Protein AF-A0A518ESH4-F1 (afdb_monomer_lite)

Secondary structure (DSSP, 8-state):
--------------------TTSHHHHHHHHHHHHHHHHHHHHHHHTHHHHHHHHHHHHHHHT---HHHHHHHHHHHHHHHHHHHTTSS-HHHHHHHHHHHHTSTHHHHHHHHHIIIIIHHHSS--HHHHHHHHHHHHHHHHHHHTT-S-HHHHHHHTGGGG---STTSPPPPPPHHHHHHHHHHHHHHHTT--PPPPSS---HHHHHHHHHHHHHHHHTT-SPP-----

Sequence (230 aa):
MSDDESPAAHSHPASLKPLSAGCLVPVFLALAVMAVAYVGLRKIVDNTGPWALQAADKALLDSGIPEVQRTAFGAEIERLRVALDSEEADPGDVFNGVAGLLESPILPLLVVDDVLDRRLPASGLTAEEKAEVRSTLIRFRAGADAQVLKYQDLVALLGPLARTEEEGGPQAELSDAELLEMGERARAATADLDIPKLDTEPTYEVLLQRYRDHVDAVLAGKAPRIERSR

Radius of gyration: 30.2 Å; chains: 1; bounding box: 41×63×121 Å

pLDDT: mean 72.58, std 19.42, range [33.0, 97.56]

Foldseek 3Di:
DDDDDDDDDDDDDDDPDPPDPPPVVVVVVVVVVVVVVVVVVVVVQQPQLVVLLVVLLVCLLLLLFDPVLSVLVNVLSVVLVVCPVVVLAGSLLSNQLSVCCVQQCLSLVSSLQCCLPPQLVPAPDDPVLSVLLNVLSLLLSLCSVVVVDHSVLSVVLCVVQPDDDPPNDNRDRDHPVNSSVSSVSSCVRPVPDPGDDDPDRDHSVNSSVSSVVSSVCSSVVNHDRPPPPD

Structure (mmCIF, N/CA/C/O backbone):
data_AF-A0A518ESH4-F1
#
_entry.id   AF-A0A518ESH4-F1
#
loop_
_atom_site.group_PDB
_atom_site.id
_atom_site.type_symbol
_atom_site.label_atom_id
_atom_site.label_alt_id
_atom_site.label_comp_id
_atom_site.label_asym_id
_atom_site.label_entity_id
_atom_site.label_seq_id
_atom_site.pdbx_PDB_ins_code
_atom_site.Cartn_x
_atom_site.Cartn_y
_atom_site.Cartn_z
_atom_site.occupancy
_atom_site.B_iso_or_equiv
_atom_site.auth_seq_id
_atom_site.auth_comp_id
_atom_site.auth_asym_id
_atom_site.auth_atom_id
_atom_site.pdbx_PDB_model_num
ATOM 1 N N . MET A 1 1 ? 2.928 50.992 -96.458 1.00 38.62 1 MET A N 1
ATOM 2 C CA . MET A 1 1 ? 3.894 49.928 -96.129 1.00 38.62 1 MET A CA 1
ATOM 3 C C . MET A 1 1 ? 3.590 49.588 -94.682 1.00 38.62 1 MET A C 1
ATOM 5 O O . MET A 1 1 ? 4.007 50.336 -93.815 1.00 38.62 1 MET A O 1
ATOM 9 N N . SER A 1 2 ? 2.525 48.831 -94.406 1.00 48.06 2 SER A N 1
ATOM 10 C CA . SER A 1 2 ? 2.404 47.374 -94.616 1.00 48.06 2 SER A CA 1
ATOM 11 C C . SER A 1 2 ? 3.598 46.658 -94.013 1.00 48.06 2 SER A C 1
ATOM 13 O O . SER A 1 2 ? 4.672 46.762 -94.591 1.00 48.06 2 SER A O 1
ATOM 15 N N . ASP A 1 3 ? 3.386 46.131 -92.807 1.00 47.53 3 ASP A N 1
ATOM 16 C CA . ASP A 1 3 ? 3.609 44.751 -92.332 1.00 47.53 3 ASP A CA 1
ATOM 17 C C . ASP A 1 3 ? 3.044 44.769 -90.889 1.00 47.53 3 ASP A C 1
ATOM 19 O O . ASP A 1 3 ? 3.462 45.591 -90.076 1.00 47.53 3 ASP A O 1
ATOM 23 N N . ASP A 1 4 ? 1.831 44.289 -90.616 1.00 46.06 4 ASP A N 1
ATOM 24 C CA . ASP A 1 4 ? 1.374 42.895 -90.466 1.00 46.06 4 ASP A CA 1
ATOM 25 C C . ASP A 1 4 ? 2.045 42.121 -89.311 1.00 46.06 4 ASP A C 1
ATOM 27 O O . ASP A 1 4 ? 3.220 42.308 -89.013 1.00 46.06 4 ASP A O 1
ATOM 31 N N . GLU A 1 5 ? 1.243 41.244 -88.700 1.00 43.81 5 GLU A N 1
ATOM 32 C CA . GLU A 1 5 ? 1.587 40.179 -87.743 1.00 43.81 5 GLU A CA 1
ATOM 33 C C . GLU A 1 5 ? 1.397 40.452 -86.226 1.00 43.81 5 GLU A C 1
ATOM 35 O O . GLU A 1 5 ? 2.299 40.794 -85.464 1.00 43.81 5 GLU A O 1
ATOM 40 N N . SER A 1 6 ? 0.167 40.194 -85.759 1.00 55.72 6 SER A N 1
ATOM 41 C CA . SER A 1 6 ? -0.081 39.510 -84.471 1.00 55.72 6 SER A CA 1
ATOM 42 C C . SER A 1 6 ? 0.348 38.040 -84.609 1.00 55.72 6 SER A C 1
ATOM 44 O O . SER A 1 6 ? 0.112 37.496 -85.689 1.00 55.72 6 SER A O 1
ATOM 46 N N . PRO A 1 7 ? 0.851 37.335 -83.564 1.00 55.62 7 PRO A N 1
ATOM 47 C CA . PRO A 1 7 ? -0.060 36.863 -82.508 1.00 55.62 7 PRO A CA 1
ATOM 48 C C . PRO A 1 7 ? 0.561 36.510 -81.128 1.00 55.62 7 PRO A C 1
ATOM 50 O O . PRO A 1 7 ? 1.766 36.535 -80.907 1.00 55.62 7 PRO A O 1
ATOM 53 N N . ALA A 1 8 ? -0.343 36.053 -80.252 1.00 43.44 8 ALA A N 1
ATOM 54 C CA . ALA A 1 8 ? -0.184 35.004 -79.236 1.00 43.44 8 ALA A CA 1
ATOM 55 C C . ALA A 1 8 ? -0.196 35.422 -77.752 1.00 43.44 8 ALA A C 1
ATOM 57 O O . ALA A 1 8 ? 0.725 36.010 -77.193 1.00 43.44 8 ALA A O 1
ATOM 58 N N . ALA A 1 9 ? -1.297 35.004 -77.121 1.00 49.88 9 ALA A N 1
ATOM 59 C CA . ALA A 1 9 ? -1.476 34.789 -75.695 1.00 49.88 9 ALA A CA 1
ATOM 60 C C . ALA A 1 9 ? -0.355 33.932 -75.095 1.00 49.88 9 ALA A C 1
ATOM 62 O O . ALA A 1 9 ? 0.160 33.081 -75.799 1.00 49.88 9 ALA A O 1
ATOM 63 N N . HIS A 1 10 ? -0.084 34.072 -73.792 1.00 42.56 10 HIS A N 1
ATOM 64 C CA . HIS A 1 10 ? -0.011 32.952 -72.845 1.00 42.56 10 HIS A CA 1
ATOM 65 C C . HIS A 1 10 ? 0.009 33.461 -71.397 1.00 42.56 10 HIS A C 1
ATOM 67 O O . HIS A 1 10 ? 0.597 34.483 -71.054 1.00 42.56 10 HIS A O 1
ATOM 73 N N . SER A 1 11 ? -0.710 32.723 -70.566 1.00 48.94 11 SER A N 1
ATOM 74 C CA . SER A 1 11 ? -1.008 32.974 -69.166 1.00 48.94 11 SER A CA 1
ATOM 75 C C . SER A 1 11 ? 0.142 32.544 -68.244 1.00 48.94 11 SER A C 1
ATOM 77 O O . SER A 1 11 ? 0.690 31.466 -68.446 1.00 48.94 11 SER A O 1
ATOM 79 N N . HIS A 1 12 ? 0.352 33.312 -67.159 1.00 45.22 12 HIS A N 1
ATOM 80 C CA . HIS A 1 12 ? 1.007 32.936 -65.882 1.00 45.22 12 HIS A CA 1
ATOM 81 C C . HIS A 1 12 ? 2.537 32.650 -65.927 1.00 45.22 12 HIS A C 1
ATOM 83 O O . HIS A 1 12 ? 3.034 32.178 -66.941 1.00 45.22 12 HIS A O 1
ATOM 89 N N . PRO A 1 13 ? 3.326 32.957 -64.862 1.00 43.88 13 PRO A N 1
ATOM 90 C CA . PRO A 1 13 ? 3.033 32.576 -63.479 1.00 43.88 13 PRO A CA 1
ATOM 91 C C . PRO A 1 13 ? 3.230 33.653 -62.405 1.00 43.88 13 PRO A C 1
ATOM 93 O O . PRO A 1 13 ? 3.871 34.686 -62.579 1.00 43.88 13 PRO A O 1
ATOM 96 N N . ALA A 1 14 ? 2.624 33.356 -61.256 1.00 48.47 14 ALA A N 1
ATOM 97 C CA . ALA A 1 14 ? 2.808 34.052 -60.000 1.00 48.47 14 ALA A CA 1
ATOM 98 C C . ALA A 1 14 ? 4.298 34.229 -59.674 1.00 48.47 14 ALA A C 1
ATOM 100 O O . ALA A 1 14 ? 5.102 33.306 -59.802 1.00 48.47 14 ALA A O 1
ATOM 101 N N . SER A 1 15 ? 4.629 35.430 -59.206 1.00 41.38 15 SER A N 1
ATOM 102 C CA . SER A 1 15 ? 5.907 35.756 -58.587 1.00 41.38 15 SER A CA 1
ATOM 103 C C . SER A 1 15 ? 6.157 34.823 -57.396 1.00 41.38 15 SER A C 1
ATOM 105 O O . SER A 1 15 ? 5.669 35.057 -56.292 1.00 41.38 15 SER A O 1
ATOM 107 N N . LEU A 1 16 ? 6.924 33.755 -57.612 1.00 43.88 16 LEU A N 1
ATOM 108 C CA . LEU A 1 16 ? 7.594 33.040 -56.533 1.00 43.88 16 LEU A CA 1
ATOM 109 C C . LEU A 1 16 ? 8.902 33.777 -56.261 1.00 43.88 16 LEU A C 1
ATOM 111 O O . LEU A 1 16 ? 9.891 33.633 -56.979 1.00 43.88 16 LEU A O 1
ATOM 115 N N . LYS A 1 17 ? 8.878 34.619 -55.225 1.00 42.91 17 LYS A N 1
ATOM 116 C CA . LYS A 1 17 ? 10.094 35.170 -54.624 1.00 42.91 17 LYS A CA 1
ATOM 117 C C . LYS A 1 17 ? 11.006 34.006 -54.207 1.00 42.91 17 LYS A C 1
ATOM 119 O O . LYS A 1 17 ? 10.499 33.036 -53.639 1.00 42.91 17 LYS A O 1
ATOM 124 N N . PRO A 1 18 ? 12.326 34.093 -54.432 1.00 41.84 18 PRO A N 1
ATOM 125 C CA . PRO A 1 18 ? 13.256 33.093 -53.931 1.00 41.84 18 PRO A CA 1
ATOM 126 C C . PRO A 1 18 ? 13.188 33.084 -52.400 1.00 41.84 18 PRO A C 1
ATOM 128 O O . PRO A 1 18 ? 13.544 34.065 -51.746 1.00 41.84 18 PRO A O 1
ATOM 131 N N . LEU A 1 19 ? 12.684 31.985 -51.832 1.00 40.50 19 LEU A N 1
ATOM 132 C CA . LEU A 1 19 ? 12.808 31.692 -50.409 1.00 40.50 19 LEU A CA 1
ATOM 133 C C . LEU A 1 19 ? 14.300 31.564 -50.114 1.00 40.50 19 LEU A C 1
ATOM 135 O O . LEU A 1 19 ? 14.977 30.646 -50.576 1.00 40.50 19 LEU A O 1
ATOM 139 N N . SER A 1 20 ? 14.813 32.565 -49.411 1.00 43.22 20 SER A N 1
ATOM 140 C CA . SER A 1 20 ? 16.195 32.662 -48.987 1.00 43.22 20 SER A CA 1
ATOM 141 C C . SER A 1 20 ? 16.612 31.414 -48.208 1.00 43.22 20 SER A C 1
ATOM 143 O O . SER A 1 20 ? 15.871 30.874 -47.383 1.00 43.22 20 SER A O 1
ATOM 145 N N . ALA A 1 21 ? 17.851 30.993 -48.444 1.00 44.81 21 ALA A N 1
ATOM 146 C CA . ALA A 1 21 ? 18.549 29.873 -47.817 1.00 44.81 21 ALA A CA 1
ATOM 147 C C . ALA A 1 21 ? 18.784 30.024 -46.288 1.00 44.81 21 ALA A C 1
ATOM 149 O O . ALA A 1 21 ? 19.703 29.428 -45.738 1.00 44.81 21 ALA A O 1
ATOM 150 N N . GLY A 1 22 ? 17.962 30.813 -45.586 1.00 39.59 22 GLY A N 1
ATOM 151 C CA . GLY A 1 22 ? 18.034 31.069 -44.144 1.00 39.59 22 GLY A CA 1
ATOM 152 C C . GLY A 1 22 ? 17.090 30.220 -43.283 1.00 39.59 22 GLY A C 1
ATOM 153 O O . GLY A 1 22 ? 17.113 30.351 -42.065 1.00 39.59 22 GLY A O 1
ATOM 154 N N . CYS A 1 23 ? 16.258 29.354 -43.878 1.00 40.25 23 CYS A N 1
ATOM 155 C CA . CYS A 1 23 ? 15.233 28.597 -43.139 1.00 40.25 23 CYS A CA 1
ATOM 156 C C . CYS A 1 23 ? 15.661 27.172 -42.724 1.00 40.25 23 CYS A C 1
ATOM 158 O O . CYS A 1 23 ? 15.044 26.581 -41.846 1.00 40.25 23 CYS A O 1
ATOM 160 N N . LEU A 1 24 ? 16.742 26.616 -43.288 1.00 37.03 24 LEU A N 1
ATOM 161 C CA . LEU A 1 24 ? 17.186 25.251 -42.946 1.00 37.03 24 LEU A CA 1
ATOM 162 C C . LEU A 1 24 ? 18.019 25.185 -41.657 1.00 37.03 24 LEU A C 1
ATOM 164 O O . LEU A 1 24 ? 17.886 24.238 -40.887 1.00 37.03 24 LEU A O 1
ATOM 168 N N . VAL A 1 25 ? 18.830 26.207 -41.376 1.00 43.22 25 VAL A N 1
ATOM 169 C CA . VAL A 1 25 ? 19.687 26.266 -40.178 1.00 43.22 25 VAL A CA 1
ATOM 170 C C . VAL A 1 25 ? 18.897 26.176 -38.854 1.00 43.22 25 VAL A C 1
ATOM 172 O O . VAL A 1 25 ? 19.291 25.374 -38.005 1.00 43.22 25 VAL A O 1
ATOM 175 N N . PRO A 1 26 ? 17.769 26.893 -38.647 1.00 40.25 26 PRO A N 1
ATOM 176 C CA . PRO A 1 26 ? 17.001 26.760 -37.406 1.00 40.25 26 PRO A CA 1
ATOM 177 C C . PRO A 1 26 ? 16.295 25.402 -37.270 1.00 40.25 26 PRO A C 1
ATOM 179 O O . PRO A 1 26 ? 16.123 24.921 -36.153 1.00 40.25 26 PRO A O 1
ATOM 182 N N . VAL A 1 27 ? 15.935 24.745 -38.379 1.00 46.53 27 VAL A N 1
ATOM 183 C CA . VAL A 1 27 ? 15.278 23.425 -38.358 1.00 46.53 27 VAL A CA 1
ATOM 184 C C . VAL A 1 27 ? 16.256 22.328 -37.931 1.00 46.53 27 VAL A C 1
ATOM 186 O O . VAL A 1 27 ? 15.918 21.504 -37.082 1.00 46.53 27 VAL A O 1
ATOM 189 N N . PHE A 1 28 ? 17.490 22.344 -38.445 1.00 44.69 28 PHE A N 1
ATOM 190 C CA . PHE A 1 28 ? 18.527 21.400 -38.012 1.00 44.69 28 PHE A CA 1
ATOM 191 C C . PHE A 1 28 ? 18.936 21.614 -36.548 1.00 44.69 28 PHE A C 1
ATOM 193 O O . PHE A 1 28 ? 19.144 20.638 -35.829 1.00 44.69 28 PHE A O 1
ATOM 200 N N . LEU A 1 29 ? 18.984 22.866 -36.079 1.00 39.22 29 LEU A N 1
ATOM 201 C CA . LEU A 1 29 ? 19.256 23.176 -34.674 1.00 39.22 29 LEU A CA 1
ATOM 202 C C . LEU A 1 29 ? 18.123 22.685 -33.755 1.00 39.22 29 LEU A C 1
ATOM 204 O O . LEU A 1 29 ? 18.394 22.083 -32.721 1.00 39.22 29 LEU A O 1
ATOM 208 N N . ALA A 1 30 ? 16.861 22.872 -34.153 1.00 41.22 30 ALA A N 1
ATOM 209 C CA . ALA A 1 30 ? 15.707 22.377 -33.405 1.00 41.22 30 ALA A CA 1
ATOM 210 C C . ALA A 1 30 ? 15.677 20.840 -33.332 1.00 41.22 30 ALA A C 1
ATOM 212 O O . ALA A 1 30 ? 15.444 20.284 -32.261 1.00 41.22 30 ALA A O 1
ATOM 213 N N . LEU A 1 31 ? 15.979 20.141 -34.433 1.00 41.72 31 LEU A N 1
ATOM 214 C CA . LEU A 1 31 ? 16.078 18.677 -34.446 1.00 41.72 31 LEU A CA 1
ATOM 215 C C . LEU A 1 31 ? 17.244 18.161 -33.595 1.00 41.72 31 LEU A C 1
ATOM 217 O O . LEU A 1 31 ? 17.082 17.167 -32.893 1.00 41.72 31 LEU A O 1
ATOM 221 N N . ALA A 1 32 ? 18.391 18.844 -33.600 1.00 39.09 32 ALA A N 1
ATOM 222 C CA . ALA A 1 32 ? 19.526 18.492 -32.749 1.00 39.09 32 ALA A CA 1
ATOM 223 C C . ALA A 1 32 ? 19.213 18.698 -31.257 1.00 39.09 32 ALA A C 1
ATOM 225 O O . ALA A 1 32 ? 19.524 17.831 -30.444 1.00 39.09 32 ALA A O 1
ATOM 226 N N . VAL A 1 33 ? 18.537 19.793 -30.891 1.00 43.50 33 VAL A N 1
ATOM 227 C CA . VAL A 1 33 ? 18.079 20.040 -29.512 1.00 43.50 33 VAL A CA 1
ATOM 228 C C . VAL A 1 33 ? 17.041 19.003 -29.086 1.00 43.50 33 VAL A C 1
ATOM 230 O O . VAL A 1 33 ? 17.140 18.473 -27.985 1.00 43.50 33 VAL A O 1
ATOM 233 N N . MET A 1 34 ? 16.098 18.644 -29.962 1.00 38.41 34 MET A N 1
ATOM 234 C CA . MET A 1 34 ? 15.122 17.581 -29.701 1.00 38.41 34 MET A CA 1
ATOM 235 C C . MET A 1 34 ? 15.790 16.211 -29.560 1.00 38.41 34 MET A C 1
ATOM 237 O O . MET A 1 34 ? 15.408 15.448 -28.683 1.00 38.41 34 MET A O 1
ATOM 241 N N . ALA A 1 35 ? 16.813 15.903 -30.360 1.00 40.12 35 ALA A N 1
ATOM 242 C CA . ALA A 1 35 ? 17.570 14.660 -30.252 1.00 40.12 35 ALA A CA 1
ATOM 243 C C . ALA A 1 35 ? 18.405 14.602 -28.962 1.00 40.12 35 ALA A C 1
ATOM 245 O O . ALA A 1 35 ? 18.431 13.568 -28.305 1.00 40.12 35 ALA A O 1
ATOM 246 N N . VAL A 1 36 ? 19.038 15.706 -28.552 1.00 40.47 36 VAL A N 1
ATOM 247 C CA . VAL A 1 36 ? 19.782 15.794 -27.282 1.00 40.47 36 VAL A CA 1
ATOM 248 C C . VAL A 1 36 ? 18.835 15.744 -26.083 1.00 40.47 36 VAL A C 1
ATOM 250 O O . VAL A 1 36 ? 19.125 15.042 -25.120 1.00 40.47 36 VAL A O 1
ATOM 253 N N . ALA A 1 37 ? 17.683 16.416 -26.148 1.00 37.41 37 ALA A N 1
ATOM 254 C CA . ALA A 1 37 ? 16.641 16.325 -25.131 1.00 37.41 37 ALA A CA 1
ATOM 255 C C . ALA A 1 37 ? 16.064 14.908 -25.058 1.00 37.41 37 ALA A C 1
ATOM 257 O O . ALA A 1 37 ? 15.908 14.386 -23.964 1.00 37.41 37 ALA A O 1
ATOM 258 N N . TYR A 1 38 ? 15.828 14.254 -26.198 1.00 41.91 38 TYR A N 1
ATOM 259 C CA . TYR A 1 38 ? 15.375 12.867 -26.274 1.00 41.91 38 TYR A CA 1
ATOM 260 C C . TYR A 1 38 ? 16.415 11.897 -25.709 1.00 41.91 38 TYR A C 1
ATOM 262 O O . TYR A 1 38 ? 16.058 11.047 -24.910 1.00 41.91 38 TYR A O 1
ATOM 270 N N . VAL A 1 39 ? 17.702 12.047 -26.040 1.00 43.84 39 VAL A N 1
ATOM 271 C CA . VAL A 1 39 ? 18.792 11.225 -25.481 1.00 43.84 39 VAL A CA 1
ATOM 272 C C . VAL A 1 39 ? 19.007 11.509 -23.990 1.00 43.84 39 VAL A C 1
ATOM 274 O O . VAL A 1 39 ? 19.285 10.585 -23.235 1.00 43.84 39 VAL A O 1
ATOM 277 N N . GLY A 1 40 ? 18.845 12.756 -23.542 1.00 41.56 40 GLY A N 1
ATOM 278 C CA . GLY A 1 40 ? 18.896 13.133 -22.128 1.00 41.56 40 GLY A CA 1
ATOM 279 C C . GLY A 1 40 ? 17.725 12.560 -21.330 1.00 41.56 40 GLY A C 1
ATOM 280 O O . GLY A 1 40 ? 17.939 11.982 -20.269 1.00 41.56 40 GLY A O 1
ATOM 281 N N . LEU A 1 41 ? 16.504 12.633 -21.872 1.00 41.62 41 LEU A N 1
ATOM 282 C CA . LEU A 1 41 ? 15.318 11.995 -21.295 1.00 41.62 41 LEU A CA 1
ATOM 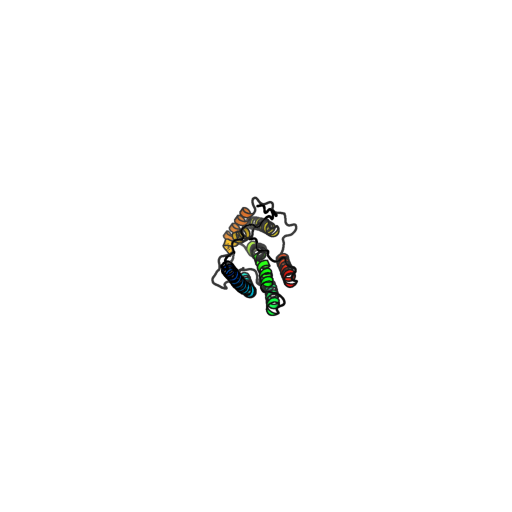283 C C . LEU A 1 41 ? 15.462 10.473 -21.293 1.00 41.62 41 LEU A C 1
ATOM 285 O O . LEU A 1 41 ? 15.129 9.834 -20.304 1.00 41.62 41 LEU A O 1
ATOM 289 N N . ARG A 1 42 ? 15.996 9.902 -22.378 1.00 43.09 42 ARG A N 1
ATOM 290 C CA . ARG A 1 42 ? 16.248 8.469 -22.500 1.00 43.09 42 ARG A CA 1
ATOM 291 C C . ARG A 1 42 ? 17.280 8.017 -21.476 1.00 43.09 42 ARG A C 1
ATOM 293 O O . ARG A 1 42 ? 16.992 7.083 -20.768 1.00 43.09 42 ARG A O 1
ATOM 300 N N . LYS A 1 43 ? 18.371 8.753 -21.246 1.00 49.47 43 LYS A N 1
ATOM 301 C CA . LYS A 1 43 ? 19.327 8.452 -20.161 1.00 49.47 43 LYS A CA 1
ATOM 302 C C . LYS A 1 43 ? 18.746 8.564 -18.750 1.00 49.47 43 LYS A C 1
ATOM 304 O O . LYS A 1 43 ? 19.212 7.868 -17.856 1.00 49.47 43 LYS A O 1
ATOM 309 N N . ILE A 1 44 ? 17.772 9.448 -18.533 1.00 50.78 44 ILE A N 1
ATOM 310 C CA . ILE A 1 44 ? 17.051 9.524 -17.255 1.00 50.78 44 ILE A CA 1
ATOM 311 C C . ILE A 1 44 ? 16.170 8.278 -17.088 1.00 50.78 44 ILE A C 1
ATOM 313 O O . ILE A 1 44 ? 16.183 7.682 -16.021 1.00 50.78 44 ILE A O 1
ATOM 317 N N . VAL A 1 45 ? 15.474 7.849 -18.146 1.00 49.88 45 VAL A N 1
ATOM 318 C CA . VAL A 1 45 ? 14.606 6.654 -18.159 1.00 49.88 45 VAL A CA 1
ATOM 319 C C . VAL A 1 45 ? 15.403 5.339 -18.137 1.00 49.88 45 VAL A C 1
ATOM 321 O O . VAL A 1 45 ? 15.052 4.414 -17.415 1.00 49.88 45 VAL A O 1
ATOM 324 N N . ASP A 1 46 ? 16.527 5.262 -18.843 1.00 53.94 46 ASP A N 1
ATOM 325 C CA . ASP A 1 46 ? 17.413 4.093 -18.882 1.00 53.94 46 ASP A CA 1
ATOM 326 C C . ASP A 1 46 ? 18.039 3.828 -17.495 1.00 53.94 46 ASP A C 1
ATOM 328 O O . ASP A 1 46 ? 18.408 2.701 -17.182 1.00 53.94 46 ASP A O 1
ATOM 332 N N . ASN A 1 47 ? 18.098 4.848 -16.627 1.00 57.88 47 ASN A N 1
ATOM 333 C CA . ASN A 1 47 ? 18.588 4.747 -15.251 1.00 57.88 47 ASN A CA 1
ATOM 334 C C . ASN A 1 47 ? 17.474 4.746 -14.183 1.00 57.88 47 ASN A C 1
ATOM 336 O O . ASN A 1 47 ? 17.790 4.694 -12.992 1.00 57.88 47 ASN A O 1
ATOM 340 N N . THR A 1 48 ? 16.184 4.808 -14.548 1.00 67.38 48 THR A N 1
ATOM 341 C CA . THR A 1 48 ? 15.103 4.852 -13.541 1.00 67.38 48 THR A CA 1
ATOM 342 C C . THR A 1 48 ? 14.790 3.499 -12.917 1.00 67.38 48 THR A C 1
ATOM 344 O O . THR A 1 48 ? 14.346 3.480 -11.774 1.00 67.38 48 THR A O 1
ATOM 347 N N . GLY A 1 49 ? 15.051 2.384 -13.608 1.00 71.19 49 GLY A N 1
ATOM 348 C CA . GLY A 1 49 ? 14.789 1.032 -13.090 1.00 71.19 49 GLY A CA 1
ATOM 349 C C . GLY A 1 49 ? 15.502 0.750 -11.758 1.00 71.19 49 GLY A C 1
ATOM 350 O O . GLY A 1 49 ? 14.827 0.514 -10.755 1.00 71.19 49 GLY A O 1
ATOM 351 N N . PRO A 1 50 ? 16.844 0.867 -11.686 1.00 78.06 50 PRO A N 1
ATOM 352 C CA . PRO A 1 50 ? 17.587 0.637 -10.444 1.00 78.06 50 PRO A CA 1
ATOM 353 C C . PRO A 1 50 ? 17.184 1.582 -9.303 1.00 78.06 50 PRO A C 1
ATOM 355 O O . PRO A 1 50 ? 17.080 1.160 -8.152 1.00 78.06 50 PRO A O 1
ATOM 358 N N . TRP A 1 51 ? 16.915 2.856 -9.615 1.00 73.94 51 TRP A N 1
ATOM 359 C CA . TRP A 1 51 ? 16.466 3.833 -8.618 1.00 73.94 51 TRP A CA 1
ATOM 360 C C . TRP A 1 51 ? 15.063 3.515 -8.085 1.00 73.94 51 TRP A C 1
ATOM 362 O O . TRP A 1 51 ? 14.832 3.613 -6.882 1.00 73.94 51 TRP A O 1
ATOM 372 N N . ALA A 1 52 ? 14.143 3.083 -8.953 1.00 72.81 52 ALA A N 1
ATOM 373 C CA . ALA A 1 52 ? 12.799 2.673 -8.560 1.00 72.81 52 ALA A CA 1
ATOM 374 C C . ALA A 1 52 ? 12.837 1.450 -7.634 1.00 72.81 52 ALA A C 1
ATOM 376 O O . ALA A 1 52 ? 12.190 1.464 -6.592 1.00 72.81 52 ALA A O 1
ATOM 377 N N . LEU A 1 53 ? 13.651 0.439 -7.955 1.00 80.00 53 LEU A N 1
ATOM 378 C CA . LEU A 1 53 ? 13.850 -0.734 -7.094 1.00 80.00 53 LEU A CA 1
ATOM 379 C C . LEU A 1 53 ? 14.387 -0.336 -5.711 1.00 80.00 53 LEU A C 1
ATOM 381 O O . LEU A 1 53 ? 13.867 -0.785 -4.695 1.00 80.00 53 LEU A O 1
ATOM 385 N N . GLN A 1 54 ? 15.383 0.556 -5.659 1.00 78.19 54 GLN A N 1
ATOM 386 C CA . GLN A 1 54 ? 15.928 1.052 -4.392 1.00 78.19 54 GLN A CA 1
ATOM 387 C C . GLN A 1 54 ? 14.887 1.834 -3.575 1.00 78.19 54 GLN A C 1
ATOM 389 O O . GLN A 1 54 ? 14.809 1.681 -2.356 1.00 78.19 54 GLN A O 1
ATOM 394 N N . ALA A 1 55 ? 14.087 2.674 -4.234 1.00 68.81 55 ALA A N 1
ATOM 395 C CA . ALA A 1 55 ? 13.015 3.417 -3.585 1.00 68.81 55 ALA A CA 1
ATOM 396 C C . ALA A 1 55 ? 11.919 2.483 -3.049 1.00 68.81 55 ALA A C 1
ATOM 398 O O . ALA A 1 55 ? 11.422 2.709 -1.949 1.00 68.81 55 ALA A O 1
ATOM 399 N N . ALA A 1 56 ? 11.581 1.422 -3.786 1.00 70.94 56 ALA A N 1
ATOM 400 C CA . ALA A 1 56 ? 10.601 0.422 -3.377 1.00 70.94 56 ALA A CA 1
ATOM 401 C C . ALA A 1 56 ? 11.076 -0.398 -2.170 1.00 70.94 56 ALA A C 1
ATOM 403 O O . ALA A 1 56 ? 10.324 -0.549 -1.210 1.00 70.94 56 ALA A O 1
ATOM 404 N N . ASP A 1 57 ? 12.336 -0.846 -2.171 1.00 76.31 57 ASP A N 1
ATOM 405 C CA . ASP A 1 57 ? 12.942 -1.532 -1.024 1.00 76.31 57 ASP A CA 1
ATOM 406 C C . ASP A 1 57 ? 12.936 -0.642 0.221 1.00 76.31 57 ASP A C 1
ATOM 408 O O . ASP A 1 57 ? 12.523 -1.071 1.301 1.00 76.31 57 ASP A O 1
ATOM 412 N N . LYS A 1 58 ? 13.337 0.627 0.070 1.00 68.88 58 LYS A N 1
ATOM 413 C CA . LYS A 1 58 ? 13.293 1.595 1.170 1.00 68.88 58 LYS A CA 1
ATOM 414 C C . LYS A 1 58 ? 11.862 1.827 1.656 1.00 68.88 58 LYS A C 1
ATOM 416 O O . LYS A 1 58 ? 11.630 1.803 2.858 1.00 68.88 58 LYS A O 1
ATOM 421 N N . ALA A 1 59 ? 10.899 1.994 0.752 1.00 66.50 59 ALA A N 1
ATOM 422 C CA . ALA A 1 59 ? 9.497 2.183 1.113 1.00 66.50 59 ALA A CA 1
ATOM 423 C C . ALA A 1 59 ? 8.923 0.967 1.856 1.00 66.50 59 ALA A C 1
ATOM 425 O O . ALA A 1 59 ? 8.206 1.142 2.835 1.00 66.50 59 ALA A O 1
ATOM 426 N N . LEU A 1 60 ? 9.265 -0.261 1.449 1.00 73.38 60 LEU A N 1
ATOM 427 C CA . LEU A 1 60 ? 8.865 -1.475 2.163 1.00 73.38 60 LEU A CA 1
ATOM 428 C C . LEU A 1 60 ? 9.487 -1.560 3.560 1.00 73.38 60 LEU A C 1
ATOM 430 O O . LEU A 1 60 ? 8.798 -1.949 4.504 1.00 73.38 60 LEU A O 1
ATOM 434 N N . LEU A 1 61 ? 10.760 -1.191 3.709 1.00 72.69 61 LEU A N 1
ATOM 435 C CA . LEU A 1 61 ? 11.425 -1.131 5.013 1.00 72.69 61 LEU A CA 1
ATOM 436 C C . LEU A 1 61 ? 10.773 -0.086 5.928 1.00 72.69 61 LEU A C 1
ATOM 438 O O . LEU A 1 61 ? 10.452 -0.399 7.074 1.00 72.69 61 LEU A O 1
ATOM 442 N N . ASP A 1 62 ? 10.502 1.103 5.393 1.00 64.19 62 ASP A N 1
ATOM 443 C CA . ASP A 1 62 ? 9.951 2.241 6.135 1.00 64.19 62 ASP A CA 1
ATOM 444 C C . ASP A 1 62 ? 8.424 2.120 6.365 1.00 64.19 62 ASP A C 1
ATOM 446 O O . ASP A 1 62 ? 7.857 2.839 7.189 1.00 64.19 62 ASP A O 1
ATOM 450 N N . SER A 1 63 ? 7.739 1.199 5.671 1.00 63.66 63 SER A N 1
ATOM 451 C CA . SER A 1 63 ? 6.274 1.037 5.744 1.00 63.66 63 SER A CA 1
ATOM 452 C C . SER A 1 63 ? 5.759 0.541 7.098 1.00 63.66 63 SER A C 1
ATOM 454 O O . SER A 1 63 ? 4.585 0.734 7.411 1.00 63.66 63 SER A O 1
ATOM 456 N N . GLY A 1 64 ? 6.614 -0.105 7.899 1.00 64.62 64 GLY A N 1
ATOM 457 C CA . GLY A 1 64 ? 6.238 -0.690 9.189 1.00 64.62 64 GLY A CA 1
ATOM 458 C C . GLY A 1 64 ? 5.313 -1.909 9.103 1.00 64.62 64 GLY A C 1
ATOM 459 O O . GLY A 1 64 ? 4.775 -2.335 10.128 1.00 64.62 64 GLY A O 1
ATOM 460 N N . ILE A 1 65 ? 5.141 -2.489 7.907 1.00 72.12 65 ILE A N 1
ATOM 461 C CA . ILE A 1 65 ? 4.406 -3.747 7.726 1.00 72.12 65 ILE A CA 1
ATOM 462 C C . ILE A 1 65 ? 5.174 -4.926 8.357 1.00 72.12 65 ILE A C 1
ATOM 464 O O . ILE A 1 65 ? 6.410 -4.885 8.448 1.00 72.12 65 ILE A O 1
ATOM 468 N N . PRO A 1 66 ? 4.478 -6.000 8.782 1.00 77.50 66 PRO A N 1
ATOM 469 C CA . PRO A 1 66 ? 5.115 -7.177 9.367 1.00 77.50 66 PRO A CA 1
ATOM 470 C C . PRO A 1 66 ? 6.217 -7.777 8.483 1.00 77.50 66 PRO A C 1
ATOM 472 O O . PRO A 1 66 ? 6.105 -7.804 7.258 1.00 77.50 66 PRO A O 1
ATOM 475 N N . GLU A 1 67 ? 7.262 -8.330 9.106 1.00 82.44 67 GLU A N 1
ATOM 476 C CA . GLU A 1 67 ? 8.431 -8.870 8.394 1.00 82.44 67 GLU A CA 1
ATOM 477 C C . GLU A 1 67 ? 8.060 -9.915 7.338 1.00 82.44 67 GLU A C 1
ATOM 479 O O . GLU A 1 67 ? 8.536 -9.829 6.212 1.00 82.44 67 GLU A O 1
ATOM 484 N N . VAL A 1 68 ? 7.149 -10.838 7.662 1.00 84.94 68 VAL A N 1
ATOM 485 C CA . VAL A 1 68 ? 6.665 -11.860 6.717 1.00 84.94 68 VAL A CA 1
ATOM 486 C C . VAL A 1 68 ? 6.083 -11.217 5.456 1.00 84.94 68 VAL A C 1
ATOM 488 O O . VAL A 1 68 ? 6.370 -11.657 4.343 1.00 84.94 68 VAL A O 1
ATOM 491 N N . GLN A 1 69 ? 5.312 -10.139 5.625 1.00 82.06 69 GLN A N 1
ATOM 492 C CA . GLN A 1 69 ? 4.697 -9.421 4.515 1.00 82.06 69 GLN A CA 1
ATOM 493 C C . GLN A 1 69 ? 5.752 -8.703 3.674 1.00 82.06 69 GLN A C 1
ATOM 495 O O . GLN A 1 69 ? 5.763 -8.820 2.448 1.00 82.06 69 GLN A O 1
ATOM 500 N N . ARG A 1 70 ? 6.681 -8.018 4.348 1.00 83.31 70 ARG A N 1
ATOM 501 C CA . ARG A 1 70 ? 7.809 -7.326 3.723 1.00 83.31 70 ARG A CA 1
ATOM 502 C C . ARG A 1 70 ? 8.681 -8.274 2.905 1.00 83.31 70 ARG A C 1
ATOM 504 O O . ARG A 1 70 ? 9.032 -7.937 1.782 1.00 83.31 70 ARG A O 1
ATOM 511 N N . THR A 1 71 ? 9.000 -9.456 3.428 1.00 89.25 71 THR A N 1
ATOM 512 C CA . THR A 1 71 ? 9.805 -10.460 2.719 1.00 89.25 71 THR A CA 1
ATOM 513 C C . THR A 1 71 ? 9.124 -10.925 1.436 1.00 89.25 71 THR A C 1
ATOM 515 O O . THR A 1 71 ? 9.782 -11.043 0.407 1.00 89.25 71 THR A O 1
ATOM 518 N N . ALA A 1 72 ? 7.814 -11.159 1.467 1.00 90.06 72 ALA A N 1
ATOM 519 C CA . ALA A 1 72 ? 7.080 -11.604 0.289 1.00 90.06 72 ALA A CA 1
ATOM 520 C C . ALA A 1 72 ? 6.977 -10.517 -0.794 1.00 90.06 72 ALA A C 1
ATOM 522 O O . ALA A 1 72 ? 7.215 -10.817 -1.959 1.00 90.06 72 ALA A O 1
ATOM 523 N N . PHE A 1 73 ? 6.706 -9.257 -0.435 1.00 86.94 73 PHE A N 1
ATOM 524 C CA . PHE A 1 73 ? 6.753 -8.152 -1.404 1.00 86.94 73 PHE A CA 1
ATOM 525 C C . PHE A 1 73 ? 8.177 -7.889 -1.914 1.00 86.94 73 PHE A C 1
ATOM 527 O O . PHE A 1 73 ? 8.368 -7.639 -3.104 1.00 86.94 73 PHE A O 1
ATOM 534 N N . GLY A 1 74 ? 9.179 -8.013 -1.040 1.00 88.69 74 GLY A N 1
ATOM 535 C CA . GLY A 1 74 ? 10.592 -7.908 -1.402 1.00 88.69 74 GLY A CA 1
ATOM 536 C C . GLY A 1 74 ? 11.029 -8.984 -2.396 1.00 88.69 74 GLY A C 1
ATOM 537 O O . GLY A 1 74 ? 11.800 -8.694 -3.303 1.00 88.69 74 GLY A O 1
ATOM 538 N N . ALA A 1 75 ? 10.485 -10.201 -2.302 1.00 94.31 75 ALA A N 1
ATOM 539 C CA . ALA A 1 75 ? 10.756 -11.255 -3.277 1.00 94.31 75 ALA A CA 1
ATOM 540 C C . ALA A 1 75 ? 10.272 -10.882 -4.688 1.00 94.31 75 ALA A C 1
ATOM 542 O O . ALA A 1 75 ? 10.961 -11.159 -5.665 1.00 94.31 75 ALA A O 1
ATOM 543 N N . GLU A 1 76 ? 9.124 -10.214 -4.814 1.00 93.88 76 GLU A N 1
ATOM 544 C CA . GLU A 1 76 ? 8.619 -9.762 -6.115 1.00 93.88 76 GLU A CA 1
ATOM 545 C C . GLU A 1 76 ? 9.426 -8.573 -6.675 1.00 93.88 76 GLU A C 1
ATOM 547 O O . GLU A 1 76 ? 9.673 -8.508 -7.879 1.00 93.88 76 GLU A O 1
ATOM 552 N N . ILE A 1 77 ? 9.912 -7.664 -5.817 1.00 91.06 77 ILE A N 1
ATOM 553 C CA . ILE A 1 77 ? 10.870 -6.614 -6.222 1.00 91.06 77 ILE A CA 1
ATOM 554 C C . ILE A 1 77 ? 12.185 -7.241 -6.699 1.00 91.06 77 ILE A C 1
ATOM 556 O O . ILE A 1 77 ? 12.733 -6.827 -7.720 1.00 91.06 77 ILE A O 1
ATOM 560 N N . GLU A 1 78 ? 12.675 -8.271 -6.010 1.00 94.25 78 GLU A N 1
ATOM 561 C CA . GLU A 1 78 ? 13.886 -8.986 -6.411 1.00 94.25 78 GLU A CA 1
ATOM 562 C C . GLU A 1 78 ? 13.704 -9.696 -7.760 1.00 94.25 78 GLU A C 1
ATOM 564 O O . GLU A 1 78 ? 14.617 -9.688 -8.580 1.00 94.25 78 GLU A O 1
ATOM 569 N N . ARG A 1 79 ? 12.511 -10.229 -8.066 1.00 95.00 79 ARG A N 1
ATOM 570 C CA . ARG A 1 79 ? 12.209 -10.759 -9.409 1.00 95.00 79 ARG A CA 1
ATOM 571 C C . ARG A 1 79 ? 12.347 -9.688 -10.494 1.00 95.00 79 ARG A C 1
ATOM 573 O O . ARG A 1 79 ? 12.926 -9.969 -11.540 1.00 95.00 79 ARG A O 1
ATOM 580 N N . LEU A 1 80 ? 11.857 -8.470 -10.246 1.00 92.12 80 LEU A N 1
ATOM 581 C CA . LEU A 1 80 ? 12.040 -7.341 -11.167 1.00 92.12 80 LEU A CA 1
ATOM 582 C C . LEU A 1 80 ? 13.522 -6.961 -11.309 1.00 92.12 80 LEU A C 1
ATOM 584 O O . LEU A 1 80 ? 13.973 -6.686 -12.418 1.00 92.12 80 LEU A O 1
ATOM 588 N N . ARG A 1 81 ? 14.293 -6.981 -10.212 1.00 93.62 81 ARG A N 1
ATOM 589 C CA . ARG A 1 81 ? 15.746 -6.739 -10.237 1.00 93.62 81 ARG A CA 1
ATOM 590 C C . ARG A 1 81 ? 16.478 -7.772 -11.088 1.00 93.62 81 ARG A C 1
ATOM 592 O O . ARG A 1 81 ? 17.230 -7.390 -11.974 1.00 93.62 81 ARG A O 1
ATOM 599 N N . VAL A 1 82 ? 16.216 -9.060 -10.868 1.00 95.19 82 VAL A N 1
ATOM 600 C CA . VAL A 1 82 ? 16.824 -10.148 -11.648 1.00 95.19 82 VAL A CA 1
ATOM 601 C C . VAL A 1 82 ? 16.479 -10.019 -13.133 1.00 95.19 82 VAL A C 1
ATOM 603 O O . VAL A 1 82 ? 17.360 -10.194 -13.973 1.00 95.19 82 VAL A O 1
ATOM 606 N N . ALA A 1 83 ? 15.235 -9.668 -13.474 1.00 92.44 83 ALA A N 1
ATOM 607 C CA . ALA A 1 83 ? 14.827 -9.445 -14.862 1.00 92.44 83 ALA A CA 1
ATOM 608 C C . ALA A 1 83 ? 15.535 -8.237 -15.505 1.00 92.44 83 ALA A C 1
ATOM 610 O O . ALA A 1 83 ? 15.889 -8.285 -16.680 1.00 92.44 83 ALA A O 1
ATOM 611 N N . LEU A 1 84 ? 15.783 -7.171 -14.737 1.00 91.50 84 LEU A N 1
ATOM 612 C CA . LEU A 1 84 ? 16.564 -6.023 -15.199 1.00 91.50 84 LEU A CA 1
ATOM 613 C C . LEU A 1 84 ? 18.036 -6.392 -15.428 1.00 91.50 84 LEU A C 1
ATOM 615 O O . LEU A 1 84 ? 18.591 -6.086 -16.480 1.00 91.50 84 LEU A O 1
ATOM 619 N N . ASP A 1 85 ? 18.659 -7.065 -14.458 1.00 92.00 85 ASP A N 1
ATOM 620 C CA . ASP A 1 85 ? 20.079 -7.438 -14.497 1.00 92.00 85 ASP A CA 1
ATOM 621 C C . ASP A 1 85 ? 20.385 -8.475 -15.592 1.00 92.00 85 ASP A C 1
ATOM 623 O O . ASP A 1 85 ? 21.504 -8.531 -16.104 1.00 92.00 85 ASP A O 1
ATOM 627 N N . SER A 1 86 ? 19.395 -9.294 -15.960 1.00 92.81 86 SER A N 1
ATOM 628 C CA . SER A 1 86 ? 19.475 -10.276 -17.052 1.00 92.81 86 SER A CA 1
ATOM 629 C C . SER A 1 86 ? 19.075 -9.723 -18.424 1.00 92.81 86 SER A C 1
ATOM 631 O O . SER A 1 86 ? 19.102 -10.470 -19.401 1.00 92.81 86 SER A O 1
ATOM 633 N N . GLU A 1 87 ? 18.730 -8.434 -18.514 1.00 89.25 87 GLU A N 1
ATOM 634 C CA . GLU A 1 87 ? 18.215 -7.779 -19.727 1.00 89.25 87 GLU A CA 1
ATOM 635 C C . GLU A 1 87 ? 16.905 -8.404 -20.269 1.00 89.25 87 GLU A C 1
ATOM 637 O O . GLU A 1 87 ? 16.536 -8.190 -21.425 1.00 89.25 87 GLU A O 1
ATOM 642 N N . GLU A 1 88 ? 16.174 -9.159 -19.439 1.00 89.00 88 GLU A N 1
ATOM 643 C CA . GLU A 1 88 ? 14.855 -9.723 -19.765 1.00 89.00 88 GLU A CA 1
ATOM 644 C C . GLU A 1 88 ? 13.732 -8.674 -19.682 1.00 89.00 88 GLU A C 1
ATOM 646 O O . GLU A 1 88 ? 12.710 -8.812 -20.356 1.00 89.00 88 GLU A O 1
ATOM 651 N N . ALA A 1 89 ? 13.927 -7.613 -18.893 1.00 87.38 89 ALA A N 1
ATOM 652 C CA . ALA A 1 89 ? 13.030 -6.466 -18.781 1.00 87.38 89 ALA A CA 1
ATOM 653 C C . ALA A 1 89 ? 13.797 -5.154 -18.987 1.00 87.38 89 ALA A C 1
ATOM 655 O O . ALA A 1 89 ? 14.927 -5.000 -18.517 1.00 87.38 89 ALA A O 1
ATOM 656 N N . ASP A 1 90 ? 13.175 -4.180 -19.658 1.00 87.38 90 ASP A N 1
ATOM 657 C CA . ASP A 1 90 ? 13.774 -2.854 -19.794 1.00 87.38 90 ASP A CA 1
ATOM 658 C C . ASP A 1 90 ? 13.565 -2.002 -18.514 1.00 87.38 90 ASP A C 1
ATOM 660 O O . ASP A 1 90 ? 12.683 -2.284 -17.692 1.00 87.38 90 ASP A O 1
ATOM 664 N N . PRO A 1 91 ? 14.365 -0.939 -18.295 1.00 84.56 91 PRO A N 1
ATOM 665 C CA . PRO A 1 91 ? 14.214 -0.066 -17.127 1.00 84.56 91 PRO A CA 1
ATOM 666 C C . PRO A 1 91 ? 12.818 0.561 -16.970 1.00 84.56 91 PRO A C 1
ATOM 668 O O . PRO A 1 91 ? 12.423 0.906 -15.853 1.00 84.56 91 PRO A O 1
ATOM 671 N N . GLY A 1 92 ? 12.076 0.734 -18.067 1.00 83.69 92 GLY A N 1
ATOM 672 C CA . GLY A 1 92 ? 10.704 1.230 -18.066 1.00 83.69 92 GLY A CA 1
ATOM 673 C C . GLY A 1 92 ? 9.702 0.173 -17.604 1.00 83.69 92 GLY A C 1
ATOM 674 O O . GLY A 1 92 ? 8.787 0.502 -16.851 1.00 83.69 92 GLY A O 1
ATOM 675 N N . ASP A 1 93 ? 9.891 -1.086 -17.988 1.00 86.19 93 ASP A N 1
ATOM 676 C CA . ASP A 1 93 ? 9.091 -2.211 -17.500 1.00 86.19 93 ASP A CA 1
ATOM 677 C C . ASP A 1 93 ? 9.295 -2.396 -15.993 1.00 86.19 93 ASP A C 1
ATOM 679 O O . ASP A 1 93 ? 8.323 -2.441 -15.242 1.00 86.19 93 ASP A O 1
ATOM 683 N N . VAL A 1 94 ? 10.540 -2.364 -15.511 1.00 85.38 94 VAL A N 1
ATOM 684 C CA . VAL A 1 94 ? 10.833 -2.413 -14.066 1.00 85.38 94 VAL A CA 1
ATOM 685 C C . VAL A 1 94 ? 10.218 -1.236 -13.319 1.00 85.38 94 VAL A C 1
ATOM 687 O O . VAL A 1 94 ? 9.622 -1.429 -12.257 1.00 85.38 94 VAL A O 1
ATOM 690 N N . PHE A 1 95 ? 10.297 -0.026 -13.882 1.00 83.50 95 PHE A N 1
ATOM 691 C CA . PHE A 1 95 ? 9.603 1.127 -13.320 1.00 83.50 95 PHE A CA 1
ATOM 692 C C . PHE A 1 95 ? 8.091 0.888 -13.247 1.00 83.50 95 PHE A C 1
ATOM 694 O O . PHE A 1 95 ? 7.510 1.170 -12.210 1.00 83.50 95 PHE A O 1
ATOM 701 N N . ASN A 1 96 ? 7.454 0.335 -14.286 1.00 82.38 96 ASN A N 1
ATOM 702 C CA . ASN A 1 96 ? 6.022 0.010 -14.268 1.00 82.38 96 ASN A CA 1
ATOM 703 C C . ASN A 1 96 ? 5.684 -1.083 -13.238 1.00 82.38 96 ASN A C 1
ATOM 705 O O . ASN A 1 96 ? 4.632 -1.025 -12.602 1.00 82.38 96 ASN A O 1
ATOM 709 N N . GLY A 1 97 ? 6.564 -2.069 -13.049 1.00 84.44 97 GLY A N 1
ATOM 710 C CA . GLY A 1 97 ? 6.429 -3.099 -12.016 1.00 84.44 97 GLY A CA 1
ATOM 711 C C . GLY A 1 97 ? 6.429 -2.493 -10.616 1.00 84.44 97 GLY A C 1
ATOM 712 O O . GLY A 1 97 ? 5.488 -2.700 -9.854 1.00 84.44 97 GLY A O 1
ATOM 713 N N . VAL A 1 98 ? 7.427 -1.656 -10.323 1.00 80.94 98 VAL A N 1
ATOM 714 C CA . VAL A 1 98 ? 7.524 -0.915 -9.057 1.00 80.94 98 VAL A CA 1
ATOM 715 C C . VAL A 1 98 ? 6.387 0.095 -8.899 1.00 80.94 98 VAL A C 1
ATOM 717 O O . VAL A 1 98 ? 5.815 0.217 -7.821 1.00 80.94 98 VAL A O 1
ATOM 720 N N . ALA A 1 99 ? 6.019 0.810 -9.960 1.00 72.75 99 ALA A N 1
ATOM 721 C CA . ALA A 1 99 ? 4.893 1.734 -9.952 1.00 72.75 99 ALA A CA 1
ATOM 722 C C . ALA A 1 99 ? 3.592 0.996 -9.636 1.00 72.75 99 ALA A C 1
ATOM 724 O O . ALA A 1 99 ? 2.762 1.545 -8.933 1.00 72.75 99 ALA A O 1
ATOM 725 N N . GLY A 1 100 ? 3.444 -0.276 -10.013 1.00 70.31 100 GLY A N 1
ATOM 726 C CA . GLY A 1 100 ? 2.329 -1.113 -9.566 1.00 70.31 100 GLY A CA 1
ATOM 727 C C . GLY A 1 100 ? 2.213 -1.248 -8.047 1.00 70.31 100 GLY A C 1
ATOM 728 O O . GLY A 1 100 ? 1.111 -1.429 -7.548 1.00 70.31 100 GLY A O 1
ATOM 729 N N . LEU A 1 101 ? 3.309 -1.107 -7.297 1.00 68.50 101 LEU A N 1
ATOM 730 C CA . LEU A 1 101 ? 3.300 -1.075 -5.831 1.00 68.50 101 LEU A CA 1
ATOM 731 C C . LEU A 1 101 ? 2.870 0.296 -5.271 1.00 68.50 101 LEU A C 1
ATOM 733 O O . LEU A 1 101 ? 2.339 0.366 -4.163 1.00 68.50 101 LEU A O 1
ATOM 737 N N . LEU A 1 102 ? 3.122 1.373 -6.026 1.00 61.28 102 LEU A N 1
ATOM 738 C CA . LEU A 1 102 ? 2.926 2.771 -5.615 1.00 61.28 102 LEU A CA 1
ATOM 739 C C . LEU A 1 102 ? 1.604 3.383 -6.116 1.00 61.28 102 LEU A C 1
ATOM 741 O O . LEU A 1 102 ? 0.972 4.154 -5.401 1.00 61.28 102 LEU A O 1
ATOM 745 N N . GLU A 1 103 ? 1.204 3.074 -7.348 1.00 60.06 103 GLU A N 1
ATOM 746 C CA . GLU A 1 103 ? -0.014 3.546 -8.015 1.00 60.06 103 GLU A CA 1
ATOM 747 C C . GLU A 1 103 ? -1.222 2.682 -7.659 1.00 60.06 103 GLU A C 1
ATOM 749 O O . GLU A 1 103 ? -2.330 3.199 -7.497 1.00 60.06 103 GLU A O 1
ATOM 754 N N . SER A 1 104 ? -1.018 1.372 -7.491 1.00 62.66 104 SER A N 1
ATOM 755 C CA . SER A 1 104 ? -2.013 0.541 -6.824 1.00 62.66 104 SER A CA 1
ATOM 756 C C . SER A 1 104 ? -1.976 0.888 -5.336 1.00 62.66 104 SER A C 1
ATOM 758 O O . SER A 1 104 ? -0.888 1.030 -4.775 1.00 62.66 104 SER A O 1
ATOM 760 N N . PRO A 1 105 ? -3.125 1.002 -4.654 1.00 67.75 105 PRO A N 1
ATOM 761 C CA . PRO A 1 105 ? -3.198 1.392 -3.247 1.00 67.75 105 PRO A CA 1
ATOM 762 C C . PRO A 1 105 ? -2.611 0.353 -2.270 1.00 67.75 105 PRO A C 1
ATOM 764 O O . PRO A 1 105 ? -2.958 0.355 -1.096 1.00 67.75 105 PRO A O 1
ATOM 767 N N . ILE A 1 106 ? -1.724 -0.535 -2.728 1.00 74.31 106 ILE A N 1
ATOM 768 C CA . ILE A 1 106 ? -1.214 -1.701 -2.009 1.00 74.31 106 ILE A CA 1
ATOM 769 C C . ILE A 1 106 ? -0.515 -1.281 -0.725 1.00 74.31 106 ILE A C 1
ATOM 771 O O . ILE A 1 106 ? -0.925 -1.740 0.333 1.00 74.31 106 ILE A O 1
ATOM 775 N N . LEU A 1 107 ? 0.485 -0.392 -0.774 1.00 71.62 107 LEU A N 1
ATOM 776 C CA . LEU A 1 107 ? 1.203 0.004 0.445 1.00 71.62 107 LEU A CA 1
ATOM 777 C C . LEU A 1 107 ? 0.268 0.636 1.493 1.00 71.62 107 LEU A C 1
ATOM 779 O O . LEU A 1 107 ? 0.272 0.161 2.629 1.00 71.62 107 LEU A O 1
ATOM 783 N N . PRO A 1 108 ? -0.588 1.624 1.155 1.00 75.50 108 PRO A N 1
ATOM 784 C CA . PRO A 1 108 ? -1.568 2.119 2.114 1.00 75.50 108 PRO A CA 1
ATOM 785 C C . PRO A 1 108 ? -2.530 1.053 2.642 1.00 75.50 108 PRO A C 1
ATOM 787 O O . PRO A 1 108 ? -2.850 1.056 3.830 1.00 75.50 108 PRO A O 1
ATOM 790 N N . LEU A 1 109 ? -2.975 0.129 1.790 1.00 80.88 109 LEU A N 1
ATOM 791 C CA . LEU A 1 109 ? -3.888 -0.941 2.184 1.00 80.88 109 LEU A CA 1
ATOM 792 C C . LEU A 1 109 ? -3.236 -1.978 3.099 1.00 80.88 109 LEU A C 1
ATOM 794 O O . LEU A 1 109 ? -3.888 -2.429 4.032 1.00 80.88 109 LEU A O 1
ATOM 798 N N . LEU A 1 110 ? -1.958 -2.302 2.901 1.00 7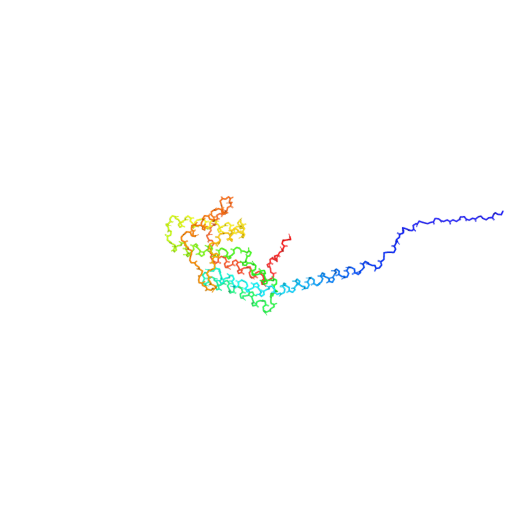7.56 110 LEU A N 1
ATOM 799 C CA . LEU A 1 110 ? -1.212 -3.185 3.802 1.00 77.56 110 LEU A CA 1
ATOM 800 C C . LEU A 1 110 ? -1.095 -2.594 5.202 1.00 77.56 110 LEU A C 1
ATOM 802 O O . LEU A 1 110 ? -1.177 -3.311 6.195 1.00 77.56 110 LEU A O 1
ATOM 806 N N . VAL A 1 111 ? -0.927 -1.277 5.288 1.00 78.81 111 VAL A N 1
ATOM 807 C CA . VAL A 1 111 ? -0.880 -0.587 6.575 1.00 78.81 111 VAL A CA 1
ATOM 808 C C . VAL A 1 111 ? -2.257 -0.589 7.248 1.00 78.81 111 VAL A C 1
ATOM 810 O O . VAL A 1 111 ? -2.348 -0.824 8.451 1.00 78.81 111 VAL A O 1
ATOM 813 N N . VAL A 1 112 ? -3.338 -0.386 6.486 1.00 85.06 112 VAL A N 1
ATOM 814 C CA . VAL A 1 112 ? -4.711 -0.541 7.000 1.00 85.06 112 VAL A CA 1
ATOM 815 C C . VAL A 1 112 ? -4.955 -1.972 7.493 1.00 85.06 112 VAL A C 1
ATOM 817 O O . VAL A 1 112 ? -5.527 -2.144 8.568 1.00 85.06 112 VAL A O 1
ATOM 820 N N . ASP A 1 113 ? -4.479 -2.982 6.766 1.00 84.56 113 ASP A N 1
ATOM 821 C CA . ASP A 1 113 ? -4.593 -4.391 7.157 1.00 84.56 113 ASP A CA 1
ATOM 822 C C . ASP A 1 113 ? -3.793 -4.691 8.436 1.00 84.56 113 ASP A C 1
ATOM 824 O O . ASP A 1 113 ? -4.322 -5.310 9.356 1.00 84.56 113 ASP A O 1
ATOM 828 N N . ASP A 1 114 ? -2.568 -4.169 8.580 1.00 82.06 114 ASP A N 1
ATOM 829 C CA . ASP A 1 114 ? -1.796 -4.271 9.830 1.00 82.06 114 ASP A CA 1
ATOM 830 C C . ASP A 1 114 ? -2.539 -3.639 11.021 1.00 82.06 114 ASP A C 1
ATOM 832 O O . ASP A 1 114 ? -2.542 -4.181 12.134 1.00 82.06 114 ASP A O 1
ATOM 836 N N . VAL A 1 115 ? -3.221 -2.510 10.798 1.00 86.38 115 VAL A N 1
ATOM 837 C CA . VAL A 1 115 ? -4.071 -1.901 11.826 1.00 86.38 115 VAL A CA 1
ATOM 838 C C . VAL A 1 115 ? -5.247 -2.814 12.175 1.00 86.38 115 VAL A C 1
ATOM 840 O O . VAL A 1 115 ? -5.490 -3.051 13.357 1.00 86.38 115 VAL A O 1
ATOM 843 N N . LEU A 1 116 ? -5.960 -3.349 11.184 1.00 89.00 116 LEU A N 1
ATOM 844 C CA . LEU A 1 116 ? -7.140 -4.199 11.382 1.00 89.00 116 LEU A CA 1
ATOM 845 C C . LEU A 1 116 ? -6.822 -5.539 12.067 1.00 89.00 116 LEU A C 1
ATOM 847 O O . LEU A 1 116 ? -7.596 -5.985 12.927 1.00 89.00 116 LEU A O 1
ATOM 851 N N . ASP A 1 117 ? -5.697 -6.155 11.709 1.00 86.06 117 ASP A N 1
ATOM 852 C CA . ASP A 1 117 ? -5.347 -7.521 12.109 1.00 86.06 117 ASP A CA 1
ATOM 853 C C . ASP A 1 117 ? -4.482 -7.576 13.369 1.00 86.06 117 ASP A C 1
ATOM 855 O O . ASP A 1 117 ? -4.591 -8.522 14.152 1.00 86.06 117 ASP A O 1
ATOM 859 N N . ARG A 1 118 ? -3.634 -6.564 13.596 1.00 85.75 118 ARG A N 1
ATOM 860 C CA . ARG A 1 118 ? -2.662 -6.565 14.698 1.00 85.75 118 ARG A CA 1
ATOM 861 C C . ARG A 1 118 ? -2.873 -5.421 15.680 1.00 85.75 118 ARG A C 1
ATOM 863 O O . ARG A 1 118 ? -3.059 -5.684 16.868 1.00 85.75 118 ARG A O 1
ATOM 870 N N . ARG A 1 119 ? -2.853 -4.163 15.218 1.00 87.56 119 ARG A N 1
ATOM 871 C CA . ARG A 1 119 ? -2.802 -3.002 16.134 1.00 87.56 119 ARG A CA 1
ATOM 872 C C . ARG A 1 119 ? -4.129 -2.750 16.852 1.00 87.56 119 ARG A C 1
ATOM 874 O O . ARG A 1 119 ? -4.141 -2.562 18.062 1.00 87.56 119 ARG A O 1
ATOM 881 N N . LEU A 1 120 ? -5.253 -2.798 16.139 1.00 91.06 120 LEU A N 1
ATOM 882 C CA . LEU A 1 120 ? -6.581 -2.560 16.708 1.00 91.06 120 LEU A CA 1
ATOM 883 C C . LEU A 1 120 ? -7.012 -3.662 17.697 1.00 91.06 120 LEU A C 1
ATOM 885 O O . LEU A 1 120 ? -7.541 -3.325 18.755 1.00 91.06 120 LEU A O 1
ATOM 889 N N . PRO A 1 121 ? -6.780 -4.968 17.442 1.00 90.62 121 PRO A N 1
ATOM 890 C CA . PRO A 1 121 ? -7.024 -5.998 18.453 1.00 90.62 121 PRO A CA 1
ATOM 891 C C . PRO A 1 121 ? -6.184 -5.815 19.721 1.00 90.62 121 PRO A C 1
ATOM 893 O O . PRO A 1 121 ? -6.720 -5.975 20.821 1.00 90.62 121 PRO A O 1
ATOM 896 N N . ALA A 1 122 ? -4.907 -5.444 19.569 1.00 89.50 122 ALA A N 1
ATOM 897 C CA . ALA A 1 122 ? -3.957 -5.267 20.668 1.00 89.50 122 ALA A CA 1
ATOM 898 C C . ALA A 1 122 ? -4.151 -3.968 21.477 1.00 89.50 122 ALA A C 1
ATOM 900 O O . ALA A 1 122 ? -3.568 -3.840 22.550 1.00 89.50 122 ALA A O 1
ATOM 901 N N . SER A 1 123 ? -4.963 -3.024 20.990 1.00 93.00 123 SER A N 1
ATOM 902 C CA . SER A 1 123 ? -5.135 -1.706 21.610 1.00 93.00 123 SER A CA 1
ATOM 903 C C . SER A 1 123 ? -5.895 -1.737 22.945 1.00 93.00 123 SER A C 1
ATOM 905 O O . SER A 1 123 ? -6.573 -2.720 23.273 1.00 93.00 123 SER A O 1
ATOM 907 N N . GLY A 1 124 ? -5.813 -0.644 23.711 1.00 94.88 124 GLY A N 1
ATOM 908 C CA . GLY A 1 124 ? -6.521 -0.459 24.984 1.00 94.88 124 GLY A CA 1
ATOM 909 C C . GLY A 1 124 ? -7.984 -0.020 24.838 1.00 94.88 124 GLY A C 1
ATOM 910 O O . GLY A 1 124 ? -8.690 0.078 25.841 1.00 94.88 124 GLY A O 1
ATOM 911 N N . LEU A 1 125 ? -8.447 0.200 23.602 1.00 95.44 125 LEU A N 1
ATOM 912 C CA . LEU A 1 125 ? -9.811 0.631 23.283 1.00 95.44 125 LEU A CA 1
ATOM 913 C C . LEU A 1 125 ? -10.886 -0.350 23.773 1.00 95.44 125 LEU A C 1
ATOM 915 O O . LEU A 1 125 ? -10.682 -1.570 23.837 1.00 95.44 125 LEU A O 1
ATOM 919 N N . THR A 1 126 ? -12.072 0.189 24.053 1.00 97.56 126 THR A N 1
ATOM 920 C CA . THR A 1 126 ? -13.264 -0.599 24.389 1.00 97.56 126 THR A CA 1
ATOM 921 C C . THR A 1 126 ? -13.718 -1.462 23.208 1.00 97.56 126 THR A C 1
ATOM 923 O O . THR A 1 126 ? -13.332 -1.246 22.057 1.00 97.56 126 THR A O 1
ATOM 926 N N . ALA A 1 127 ? -14.547 -2.476 23.477 1.00 97.06 127 ALA A N 1
ATOM 927 C CA . ALA A 1 127 ? -15.057 -3.356 22.425 1.00 97.06 127 ALA A CA 1
ATOM 928 C C . ALA A 1 127 ? -15.891 -2.579 21.393 1.00 97.06 127 ALA A C 1
ATOM 930 O O . ALA A 1 127 ? -15.799 -2.844 20.194 1.00 97.06 127 ALA A O 1
ATOM 931 N N . GLU A 1 128 ? -16.662 -1.602 21.863 1.00 96.75 128 GLU A N 1
ATOM 932 C CA . GLU A 1 128 ? -17.486 -0.712 21.055 1.00 96.75 128 GLU A CA 1
ATOM 933 C C . GLU A 1 128 ? -16.622 0.173 20.147 1.00 96.75 128 GLU A C 1
ATOM 935 O O . GLU A 1 128 ? -16.822 0.171 18.932 1.00 96.75 128 GLU A O 1
ATOM 940 N N . GLU A 1 129 ? -15.604 0.841 20.699 1.00 96.94 129 GLU A N 1
ATOM 941 C CA . GLU A 1 129 ? -14.661 1.660 19.921 1.00 96.94 129 GLU A CA 1
ATOM 942 C C . GLU A 1 129 ? -13.906 0.818 18.884 1.00 96.94 129 GLU A C 1
ATOM 944 O O . GLU A 1 129 ? -13.781 1.213 17.723 1.00 96.94 129 GLU A O 1
ATOM 949 N N . LYS A 1 130 ? -13.450 -0.386 19.260 1.00 96.06 130 LYS A N 1
ATOM 950 C CA . LYS A 1 130 ? -12.795 -1.315 18.326 1.00 96.06 130 LYS A CA 1
ATOM 951 C C . LYS A 1 130 ? -13.723 -1.716 17.186 1.00 96.06 130 LYS A C 1
ATOM 953 O O . LYS A 1 130 ? -13.286 -1.749 16.037 1.00 96.06 130 LYS A O 1
ATOM 958 N N . ALA A 1 131 ? -14.983 -2.035 17.478 1.00 94.69 131 ALA A N 1
ATOM 959 C CA . ALA A 1 131 ? -15.959 -2.405 16.458 1.00 94.69 131 ALA A CA 1
ATOM 960 C C . ALA A 1 131 ? -16.246 -1.238 15.500 1.00 94.69 131 ALA A C 1
ATOM 962 O O . ALA A 1 131 ? -16.307 -1.428 14.282 1.00 94.69 131 ALA A O 1
ATOM 963 N N . GLU A 1 132 ? -16.363 -0.026 16.035 1.00 95.31 132 GLU A N 1
ATOM 964 C CA . GLU A 1 132 ? -16.613 1.187 15.266 1.00 95.31 132 GLU A CA 1
ATOM 965 C C . GLU A 1 132 ? -15.441 1.531 14.334 1.00 95.31 132 GLU A C 1
ATOM 967 O O . GLU A 1 132 ? -15.641 1.668 13.120 1.00 95.31 132 GLU A O 1
ATOM 972 N N . VAL A 1 133 ? -14.212 1.576 14.863 1.00 94.31 133 VAL A N 1
ATOM 973 C CA . VAL A 1 133 ? -12.994 1.812 14.069 1.00 94.31 133 VAL A CA 1
ATOM 974 C C . VAL A 1 133 ? -12.825 0.719 13.016 1.00 94.31 133 VAL A C 1
ATOM 976 O O . VAL A 1 133 ? -12.628 1.031 11.842 1.00 94.31 133 VAL A O 1
ATOM 979 N N . ARG A 1 134 ? -12.989 -0.558 13.393 1.00 94.00 134 ARG A N 1
ATOM 980 C CA . ARG A 1 134 ? -12.910 -1.699 12.466 1.00 94.00 134 ARG A CA 1
ATOM 981 C C . ARG A 1 134 ? -13.881 -1.536 11.302 1.00 94.00 134 ARG A C 1
ATOM 983 O O . ARG A 1 134 ? -13.465 -1.603 10.149 1.00 94.00 134 ARG A O 1
ATOM 990 N N . SER A 1 135 ? -15.162 -1.295 11.587 1.00 92.44 135 SER A N 1
ATOM 991 C CA . SER A 1 135 ? -16.186 -1.166 10.542 1.00 92.44 135 SER A CA 1
ATOM 992 C C . SER A 1 135 ? -15.899 -0.006 9.583 1.00 92.44 135 SER A C 1
ATOM 994 O O . SER A 1 135 ? -16.094 -0.126 8.371 1.00 92.44 135 SER A O 1
ATOM 996 N N . THR A 1 136 ? -15.369 1.095 10.115 1.00 94.06 136 THR A N 1
ATOM 997 C CA . THR A 1 136 ? -15.035 2.292 9.344 1.00 94.06 136 THR A CA 1
ATOM 998 C C . THR A 1 136 ? -13.817 2.057 8.448 1.00 94.06 136 THR A C 1
ATOM 1000 O O . THR A 1 136 ? -13.847 2.404 7.268 1.00 94.06 136 THR A O 1
ATOM 1003 N N . LEU A 1 137 ? -12.771 1.408 8.966 1.00 92.31 137 LEU A N 1
ATOM 1004 C CA . LEU A 1 137 ? -11.577 1.054 8.196 1.00 92.31 137 LEU A CA 1
ATOM 1005 C C . LEU A 1 137 ? -11.868 0.011 7.110 1.00 92.31 137 LEU A C 1
ATOM 1007 O O . LEU A 1 137 ? -11.357 0.141 6.001 1.00 92.31 137 LEU A O 1
ATOM 1011 N N . ILE A 1 138 ? -12.743 -0.967 7.373 1.00 91.69 138 ILE A N 1
ATOM 1012 C CA . ILE A 1 138 ? -13.200 -1.921 6.348 1.00 91.69 138 ILE A CA 1
ATOM 1013 C C . ILE A 1 138 ? -13.942 -1.191 5.224 1.00 91.69 138 ILE A C 1
ATOM 1015 O O . ILE A 1 138 ? -13.688 -1.450 4.048 1.00 91.69 138 ILE A O 1
ATOM 1019 N N . ARG A 1 139 ? -14.832 -0.245 5.558 1.00 91.00 139 ARG A N 1
ATOM 1020 C CA . ARG A 1 139 ? -15.527 0.579 4.556 1.00 91.00 139 ARG A CA 1
ATOM 1021 C C . ARG A 1 139 ? -14.543 1.432 3.754 1.00 91.00 139 ARG A C 1
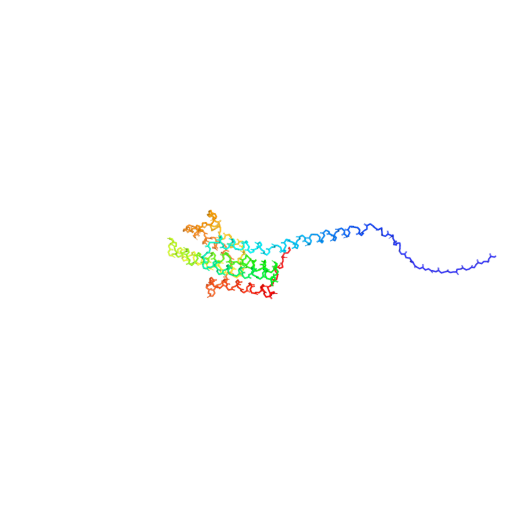ATOM 1023 O O . ARG A 1 139 ? -14.661 1.510 2.537 1.00 91.00 139 ARG A O 1
ATOM 1030 N N . PHE A 1 140 ? -13.566 2.046 4.408 1.00 91.69 140 PHE A N 1
ATOM 1031 C CA . PHE A 1 140 ? -12.517 2.801 3.728 1.00 91.69 140 PHE A CA 1
ATOM 1032 C C . PHE A 1 140 ? -11.733 1.924 2.753 1.00 91.69 140 PHE A C 1
ATOM 1034 O O . PHE A 1 140 ? -11.601 2.259 1.579 1.00 91.69 140 PHE A O 1
ATOM 1041 N N . ARG A 1 141 ? -11.298 0.748 3.202 1.00 88.50 141 ARG A N 1
ATOM 1042 C CA . ARG A 1 141 ? -10.605 -0.230 2.366 1.00 88.50 141 ARG A CA 1
ATOM 1043 C C . ARG A 1 141 ? -11.434 -0.672 1.162 1.00 88.50 141 ARG A C 1
ATOM 1045 O O . ARG A 1 141 ? -10.915 -0.686 0.053 1.00 88.50 141 ARG A O 1
ATOM 1052 N N . ALA A 1 142 ? -12.727 -0.934 1.352 1.00 88.50 142 ALA A N 1
ATOM 1053 C CA . ALA A 1 142 ? -13.652 -1.219 0.257 1.00 88.50 142 ALA A CA 1
ATOM 1054 C C . ALA A 1 142 ? -13.678 -0.096 -0.792 1.00 88.50 142 ALA A C 1
ATOM 1056 O O . ALA A 1 142 ? -13.638 -0.360 -1.991 1.00 88.50 142 ALA A O 1
ATOM 1057 N N . GLY A 1 143 ? -13.712 1.163 -0.342 1.00 88.88 143 GLY A N 1
ATOM 1058 C CA . GLY A 1 143 ? -13.670 2.330 -1.222 1.00 88.88 143 GLY A CA 1
ATOM 1059 C C . GLY A 1 143 ? -12.351 2.449 -1.990 1.00 88.88 143 GLY A C 1
ATOM 1060 O O . GLY A 1 143 ? -12.359 2.829 -3.158 1.00 88.88 143 GLY A O 1
ATOM 1061 N N . ALA A 1 144 ? -11.232 2.091 -1.361 1.00 86.12 144 ALA A N 1
ATOM 1062 C CA . ALA A 1 144 ? -9.916 2.063 -1.994 1.00 86.12 144 ALA A CA 1
ATOM 1063 C C . ALA A 1 144 ? -9.809 0.954 -3.053 1.00 86.12 144 ALA A C 1
ATOM 1065 O O . ALA A 1 144 ? -9.362 1.212 -4.168 1.00 86.12 144 ALA A O 1
ATOM 1066 N N . ASP A 1 145 ? -10.271 -0.259 -2.737 1.00 83.12 145 ASP A N 1
ATOM 1067 C CA . ASP A 1 145 ? -10.289 -1.389 -3.672 1.00 83.12 145 ASP A CA 1
ATOM 1068 C C . ASP A 1 145 ? -11.207 -1.139 -4.872 1.00 83.12 145 ASP A C 1
ATOM 1070 O O . ASP A 1 145 ? -10.861 -1.474 -6.003 1.00 83.12 145 ASP A O 1
ATOM 1074 N N . ALA A 1 146 ? -12.356 -0.502 -4.641 1.00 84.88 146 ALA A N 1
ATOM 1075 C CA . ALA A 1 146 ? -13.283 -0.103 -5.694 1.00 84.88 146 ALA A CA 1
ATOM 1076 C C . ALA A 1 146 ? -12.816 1.134 -6.488 1.00 84.88 146 ALA A C 1
ATOM 1078 O O . ALA A 1 146 ? -13.556 1.610 -7.347 1.00 84.88 146 ALA A O 1
ATOM 1079 N N . GLN A 1 147 ? -11.624 1.673 -6.195 1.00 84.06 147 GLN A N 1
ATOM 1080 C CA . GLN A 1 147 ? -11.071 2.894 -6.797 1.00 84.06 147 GLN A CA 1
ATOM 1081 C C . GLN A 1 147 ? -11.982 4.129 -6.652 1.00 84.06 147 GLN A C 1
ATOM 1083 O O . GLN A 1 147 ? -11.883 5.090 -7.415 1.00 84.06 147 GLN A O 1
ATOM 1088 N N . VAL A 1 148 ? -12.872 4.114 -5.656 1.00 88.00 148 VAL A N 1
ATOM 1089 C CA . VAL A 1 148 ? -13.741 5.242 -5.298 1.00 88.00 148 VAL A CA 1
ATOM 1090 C C . VAL A 1 148 ? -12.944 6.280 -4.503 1.00 88.00 148 VAL A C 1
ATOM 1092 O O . VAL A 1 148 ? -13.138 7.482 -4.682 1.00 88.00 148 VAL A O 1
ATOM 1095 N N . LEU A 1 149 ? -12.014 5.819 -3.659 1.00 84.31 149 LEU A N 1
ATOM 1096 C CA . LEU A 1 149 ? -11.036 6.667 -2.981 1.00 84.31 149 LEU A CA 1
ATOM 1097 C C . LEU A 1 149 ? -9.800 6.875 -3.854 1.00 84.31 149 LEU A C 1
ATOM 1099 O O . LEU A 1 149 ? -9.304 5.947 -4.496 1.00 84.31 149 LEU A O 1
ATOM 1103 N N . LYS A 1 150 ? -9.268 8.096 -3.843 1.00 80.81 150 LYS A N 1
ATOM 1104 C CA . LYS A 1 150 ? -8.036 8.445 -4.554 1.00 80.81 150 LYS A CA 1
ATOM 1105 C C . LYS A 1 150 ? -6.827 8.166 -3.670 1.00 80.81 150 LYS A C 1
ATOM 1107 O O . LYS A 1 150 ? -6.917 8.203 -2.448 1.00 80.81 150 LYS A O 1
ATOM 1112 N N . TYR A 1 151 ? -5.653 8.010 -4.284 1.00 70.81 151 TYR A N 1
ATOM 1113 C CA . TYR A 1 151 ? -4.390 7.803 -3.562 1.00 70.81 151 TYR A CA 1
ATOM 1114 C C . TYR A 1 151 ? -4.139 8.843 -2.453 1.00 70.81 151 TYR A C 1
ATOM 1116 O O . TYR A 1 151 ? -3.716 8.498 -1.353 1.00 70.81 151 TYR A O 1
ATOM 1124 N N . GLN A 1 152 ? -4.471 10.113 -2.707 1.00 74.19 152 GLN A N 1
ATOM 1125 C CA . GLN A 1 152 ? -4.366 11.188 -1.714 1.00 74.19 152 GLN A CA 1
ATOM 1126 C C . GLN A 1 152 ? -5.200 10.934 -0.444 1.00 74.19 152 GLN A C 1
ATOM 1128 O O . GLN A 1 152 ? -4.755 11.288 0.643 1.00 74.19 152 GLN A O 1
ATOM 1133 N N . ASP A 1 153 ? -6.367 10.293 -0.563 1.00 80.50 153 ASP A N 1
ATOM 1134 C CA . ASP A 1 153 ? -7.251 9.994 0.568 1.00 80.50 153 ASP A CA 1
ATOM 1135 C C . ASP A 1 153 ? -6.636 8.879 1.430 1.00 80.50 153 ASP A C 1
ATOM 1137 O O . ASP A 1 153 ? -6.706 8.912 2.658 1.00 80.50 153 ASP A O 1
ATOM 1141 N N . LEU A 1 154 ? -5.945 7.934 0.784 1.00 78.31 154 LEU A N 1
ATOM 1142 C CA . LEU A 1 154 ? -5.189 6.862 1.436 1.00 78.31 154 LEU A CA 1
ATOM 1143 C C . LEU A 1 154 ? -3.992 7.411 2.203 1.00 78.31 154 LEU A C 1
ATOM 1145 O O . LEU A 1 154 ? -3.811 7.097 3.374 1.00 78.31 154 LEU A O 1
ATOM 1149 N N . VAL A 1 155 ? -3.203 8.283 1.576 1.00 73.12 155 VAL A N 1
ATOM 1150 C CA . VAL A 1 155 ? -2.071 8.938 2.243 1.00 73.12 155 VAL A CA 1
ATOM 1151 C C . VAL A 1 155 ? -2.556 9.811 3.403 1.00 73.12 155 VAL A C 1
ATOM 1153 O O . VAL A 1 155 ? -1.956 9.792 4.478 1.00 73.12 155 VAL A O 1
ATOM 1156 N N . ALA A 1 156 ? -3.671 10.529 3.230 1.00 76.06 156 ALA A N 1
ATOM 1157 C CA . ALA A 1 156 ? -4.262 11.343 4.287 1.00 76.06 156 ALA A CA 1
ATOM 1158 C C . ALA A 1 156 ? -4.697 10.507 5.500 1.00 76.06 156 ALA A C 1
ATOM 1160 O O . ALA A 1 156 ? -4.575 10.990 6.626 1.00 76.06 156 ALA A O 1
ATOM 1161 N N . LEU A 1 157 ? -5.140 9.258 5.303 1.00 80.81 157 LEU A N 1
ATOM 1162 C CA . LEU A 1 157 ? -5.438 8.316 6.388 1.00 80.81 157 LEU A CA 1
ATOM 1163 C C . LEU A 1 157 ? -4.177 7.890 7.159 1.00 80.81 157 LEU A C 1
ATOM 1165 O O . LEU A 1 157 ? -4.213 7.732 8.381 1.00 80.81 157 LEU A O 1
ATOM 1169 N N . LEU A 1 158 ? -3.037 7.773 6.482 1.00 69.38 158 LEU A N 1
ATOM 1170 C CA . LEU A 1 158 ? -1.784 7.316 7.086 1.00 69.38 158 LEU A CA 1
ATOM 1171 C C . LEU A 1 158 ? -1.016 8.392 7.871 1.00 69.38 158 LEU A C 1
ATOM 1173 O O . LEU A 1 158 ? -0.010 8.067 8.488 1.00 69.38 158 LEU A O 1
ATOM 1177 N N . GLY A 1 159 ? -1.476 9.648 7.901 1.00 64.44 159 GLY A N 1
ATOM 1178 C CA . GLY A 1 159 ? -0.779 10.776 8.549 1.00 64.44 159 GLY A CA 1
ATOM 1179 C C . GLY A 1 159 ? -0.086 10.491 9.906 1.00 64.44 159 GLY A C 1
ATOM 1180 O O . GLY A 1 159 ? 1.091 10.817 10.037 1.00 64.44 159 GLY A O 1
ATOM 1181 N N . PRO A 1 160 ? -0.740 9.858 10.901 1.00 58.81 160 PRO A N 1
ATOM 1182 C CA . PRO A 1 160 ? -0.130 9.490 12.183 1.00 58.81 160 PRO A CA 1
ATOM 1183 C C . PRO A 1 160 ? 0.981 8.443 12.090 1.00 58.81 160 PRO A C 1
ATOM 1185 O O . PRO A 1 160 ? 1.907 8.473 12.891 1.00 58.81 160 PRO A O 1
ATOM 1188 N N . LEU A 1 161 ? 0.916 7.552 11.098 1.00 57.88 161 LEU A N 1
ATOM 1189 C CA . LEU A 1 161 ? 1.905 6.498 10.844 1.00 57.88 161 LEU A CA 1
ATOM 1190 C C . LEU A 1 161 ? 3.130 7.008 10.079 1.00 57.88 161 LEU A C 1
ATOM 1192 O O . LEU A 1 161 ? 4.168 6.357 10.077 1.00 57.88 161 LEU A O 1
ATOM 1196 N N . ALA A 1 162 ? 3.037 8.190 9.466 1.00 51.69 162 ALA A N 1
ATOM 1197 C CA . ALA A 1 162 ? 4.149 8.834 8.770 1.00 51.69 162 ALA A CA 1
ATOM 1198 C C . ALA A 1 162 ? 5.179 9.480 9.721 1.00 51.69 162 ALA A C 1
ATOM 1200 O O . ALA A 1 162 ? 6.096 10.163 9.265 1.00 51.69 162 ALA A O 1
ATOM 1201 N N . ARG A 1 163 ? 5.039 9.297 11.042 1.00 52.72 163 ARG A N 1
ATOM 1202 C CA . ARG A 1 163 ? 6.047 9.711 12.021 1.00 52.72 163 ARG A CA 1
ATOM 1203 C C . ARG A 1 163 ? 7.177 8.687 12.027 1.00 52.72 163 ARG A C 1
ATOM 1205 O O . ARG A 1 163 ? 7.084 7.643 12.664 1.00 52.72 163 ARG A O 1
ATOM 1212 N N . THR A 1 164 ? 8.242 8.989 11.298 1.00 46.88 164 THR A N 1
ATOM 1213 C CA . THR A 1 164 ? 9.492 8.236 11.364 1.00 46.88 164 THR A CA 1
ATOM 1214 C C . THR A 1 164 ? 10.133 8.458 12.734 1.00 46.88 164 THR A C 1
ATOM 1216 O O . THR A 1 164 ? 10.523 9.578 13.067 1.00 46.88 164 THR A O 1
ATOM 1219 N N . GLU A 1 165 ? 10.249 7.396 13.531 1.00 49.50 165 GLU A N 1
ATOM 1220 C CA . GLU A 1 165 ? 11.322 7.321 14.526 1.00 49.50 165 GLU A CA 1
ATOM 1221 C C . GLU A 1 165 ? 12.672 7.251 13.782 1.00 49.50 165 GLU A C 1
ATOM 1223 O O . GLU A 1 165 ? 12.700 6.938 12.588 1.00 49.50 165 GLU A O 1
ATOM 1228 N N . GLU A 1 166 ? 13.774 7.628 14.441 1.00 41.66 166 GLU A N 1
ATOM 1229 C CA . GLU A 1 166 ? 15.121 7.660 13.842 1.00 41.66 166 GLU A CA 1
ATOM 1230 C C . GLU A 1 166 ? 15.412 6.415 12.978 1.00 41.66 166 GLU A C 1
ATOM 1232 O O . GLU A 1 166 ? 15.023 5.298 13.328 1.00 41.66 166 GLU A O 1
ATOM 1237 N N . GLU A 1 167 ? 16.074 6.631 11.830 1.00 39.41 167 GLU A N 1
ATOM 1238 C CA . GLU A 1 167 ? 16.289 5.637 10.767 1.00 39.41 167 GLU A CA 1
ATOM 1239 C C . GLU A 1 167 ? 16.566 4.220 11.298 1.00 39.41 167 GLU A C 1
ATOM 1241 O O . GLU A 1 167 ? 17.599 3.952 11.912 1.00 39.41 167 GLU A O 1
ATOM 1246 N N . GLY A 1 168 ? 15.648 3.295 10.999 1.00 42.84 168 GLY A N 1
ATOM 1247 C CA . GLY A 1 168 ? 15.794 1.866 11.291 1.00 42.84 168 GLY A CA 1
ATOM 1248 C C . GLY A 1 168 ? 15.187 1.394 12.615 1.00 42.84 168 GLY A C 1
ATOM 1249 O O . GLY A 1 168 ? 15.278 0.203 12.917 1.00 42.84 168 GLY A O 1
ATOM 1250 N N . GLY A 1 169 ? 14.555 2.279 13.390 1.00 40.09 169 GLY A N 1
ATOM 1251 C CA . GLY A 1 169 ? 13.742 1.885 14.540 1.00 40.09 169 GLY A CA 1
ATOM 1252 C C . GLY A 1 169 ? 12.444 1.170 14.129 1.00 40.09 169 GLY A C 1
ATOM 1253 O O . GLY A 1 169 ? 11.917 1.421 13.040 1.00 40.09 169 GLY A O 1
ATOM 1254 N N . PRO A 1 170 ? 11.900 0.263 14.966 1.00 47.19 170 PRO A N 1
ATOM 1255 C CA . PRO A 1 170 ? 10.541 -0.225 14.770 1.00 47.19 170 PRO A CA 1
ATOM 1256 C C . PRO A 1 170 ? 9.587 0.974 14.748 1.00 47.19 170 PRO A C 1
ATOM 1258 O O . PRO A 1 170 ? 9.674 1.853 15.595 1.00 47.19 170 PRO A O 1
ATOM 1261 N N . GLN A 1 171 ? 8.696 1.020 13.760 1.00 56.22 171 GLN A N 1
ATOM 1262 C CA . GLN A 1 171 ? 7.720 2.100 13.632 1.00 56.22 171 GLN A CA 1
ATOM 1263 C C . GLN A 1 171 ? 6.920 2.225 14.940 1.00 56.22 171 GLN A C 1
ATOM 1265 O O . GLN A 1 171 ? 6.443 1.204 15.447 1.00 56.22 171 GLN A O 1
ATOM 1270 N N . ALA A 1 172 ? 6.778 3.448 15.464 1.00 59.50 172 ALA A N 1
ATOM 1271 C CA . ALA A 1 172 ? 6.064 3.709 16.711 1.00 59.50 172 ALA A CA 1
ATOM 1272 C C . ALA A 1 172 ? 4.699 2.996 16.720 1.00 59.50 172 ALA A C 1
ATOM 1274 O O . ALA A 1 172 ? 3.941 3.041 15.738 1.00 59.50 172 ALA A O 1
ATOM 1275 N N . GLU A 1 173 ? 4.390 2.299 17.817 1.00 71.12 173 GLU A N 1
ATOM 1276 C CA . GLU A 1 173 ? 3.057 1.730 18.003 1.00 71.12 173 GLU A CA 1
ATOM 1277 C C . GLU A 1 173 ? 2.021 2.859 17.990 1.00 71.12 173 GLU A C 1
ATOM 1279 O O . GLU A 1 173 ? 2.250 3.934 18.544 1.00 71.12 173 GLU A O 1
ATOM 1284 N N . LEU A 1 174 ? 0.878 2.619 17.339 1.00 76.94 174 LEU A N 1
ATOM 1285 C CA . LEU A 1 174 ? -0.207 3.596 17.352 1.00 76.94 174 LEU A CA 1
ATOM 1286 C C . LEU A 1 174 ? -0.817 3.639 18.746 1.00 76.94 174 LEU A C 1
ATOM 1288 O O . LEU A 1 174 ? -1.252 2.610 19.263 1.00 76.94 174 LEU A O 1
ATOM 1292 N N . SER A 1 175 ? -0.904 4.834 19.315 1.00 87.44 175 SER A N 1
ATOM 1293 C CA . SER A 1 175 ? -1.688 5.048 20.525 1.00 87.44 175 SER A CA 1
ATOM 1294 C C . SER A 1 175 ? -3.185 4.851 20.255 1.00 87.44 175 SER A C 1
ATOM 1296 O O . SER A 1 175 ? -3.667 5.015 19.132 1.00 87.44 175 SER A O 1
ATOM 1298 N N . ASP A 1 176 ? -3.952 4.567 21.309 1.00 91.38 176 ASP A N 1
ATOM 1299 C CA . ASP A 1 176 ? -5.417 4.478 21.239 1.00 91.38 176 ASP A CA 1
ATOM 1300 C C . ASP A 1 176 ? -6.046 5.745 20.626 1.00 91.38 176 ASP A C 1
ATOM 1302 O O . ASP A 1 176 ? -6.970 5.659 19.816 1.00 91.38 176 ASP A O 1
ATOM 1306 N N . ALA A 1 177 ? -5.502 6.924 20.948 1.00 91.00 177 ALA A N 1
ATOM 1307 C CA . ALA A 1 177 ? -5.944 8.198 20.384 1.00 91.00 177 ALA A CA 1
ATOM 1308 C C . ALA A 1 177 ? -5.710 8.281 18.867 1.00 91.00 177 ALA A C 1
ATOM 1310 O O . ALA A 1 177 ? -6.577 8.755 18.136 1.00 91.00 177 ALA A O 1
ATOM 1311 N N . GLU A 1 178 ? -4.570 7.788 18.380 1.00 88.00 178 GLU A N 1
ATOM 1312 C CA . GLU A 1 178 ? -4.256 7.782 16.948 1.00 88.00 178 GLU A CA 1
ATOM 1313 C C . GLU A 1 178 ? -5.092 6.751 16.181 1.00 88.00 178 GLU A C 1
ATOM 1315 O O . GLU A 1 178 ? -5.463 7.002 15.034 1.00 88.00 178 GLU A O 1
ATOM 1320 N N . LEU A 1 179 ? -5.447 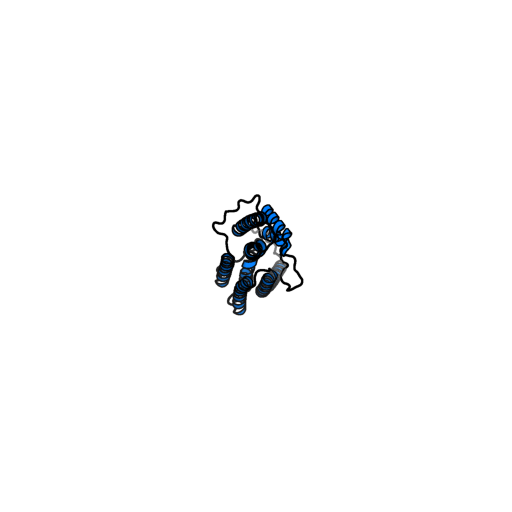5.622 16.808 1.00 9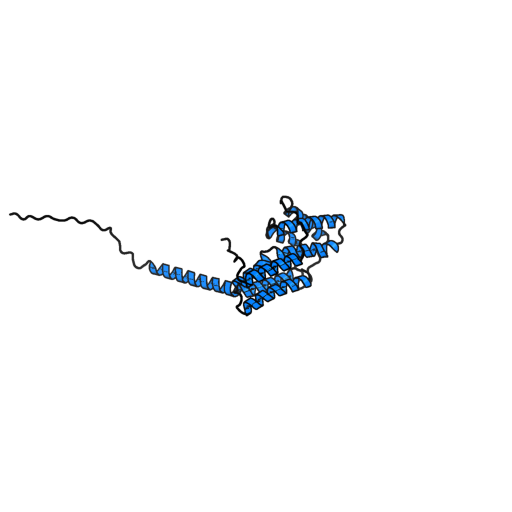1.06 179 LEU A N 1
ATOM 1321 C CA . LEU A 1 179 ? -6.387 4.651 16.235 1.00 91.06 179 LEU A CA 1
ATOM 1322 C C . LEU A 1 179 ? -7.792 5.250 16.078 1.00 91.06 179 LEU A C 1
ATOM 1324 O O . LEU A 1 179 ? -8.411 5.087 15.025 1.00 91.06 179 LEU A O 1
ATOM 1328 N N . LEU A 1 180 ? -8.278 5.978 17.088 1.00 93.25 180 LEU A N 1
ATOM 1329 C CA . LEU A 1 180 ? -9.552 6.699 17.009 1.00 93.25 180 LEU A CA 1
ATOM 1330 C C . LEU A 1 180 ? -9.506 7.801 15.941 1.00 93.25 180 LEU A C 1
ATOM 1332 O O . LEU A 1 180 ? -10.405 7.886 15.107 1.00 93.25 180 LEU A O 1
ATOM 1336 N N . GLU A 1 181 ? -8.432 8.594 15.894 1.00 92.00 181 GLU A N 1
ATOM 1337 C CA . GLU A 1 181 ? -8.241 9.630 14.871 1.00 92.00 181 GLU A CA 1
ATOM 1338 C C . GLU A 1 181 ? -8.184 9.038 13.452 1.00 92.00 181 GLU A C 1
ATOM 1340 O O . GLU A 1 181 ? -8.700 9.619 12.493 1.00 92.00 181 GLU A O 1
ATOM 1345 N N . MET A 1 182 ? -7.554 7.872 13.292 1.00 90.06 182 MET A N 1
ATOM 1346 C CA . MET A 1 182 ? -7.562 7.125 12.035 1.00 90.06 182 MET A CA 1
ATOM 1347 C C . MET A 1 182 ? -8.980 6.686 11.654 1.00 90.06 182 MET A C 1
ATOM 1349 O O . MET A 1 182 ? -9.371 6.867 10.501 1.00 90.06 182 MET A O 1
ATOM 1353 N N . GLY A 1 183 ? -9.774 6.202 12.614 1.00 93.00 183 GLY A N 1
ATOM 1354 C CA . GLY A 1 183 ? -11.197 5.917 12.421 1.00 93.00 183 GLY A CA 1
ATOM 1355 C C . GLY A 1 183 ? -11.988 7.141 11.950 1.00 93.00 183 GLY A C 1
ATOM 1356 O O . GLY A 1 183 ? -12.686 7.069 10.940 1.00 93.00 183 GLY A O 1
ATOM 1357 N N . GLU A 1 184 ? -11.831 8.292 12.606 1.00 94.12 184 GLU A N 1
ATOM 1358 C CA . GLU A 1 184 ? -12.533 9.525 12.222 1.00 94.12 184 GLU A CA 1
ATOM 1359 C C . GLU A 1 184 ? -12.154 10.014 10.819 1.00 94.12 184 GLU A C 1
ATOM 1361 O O . GLU A 1 184 ? -13.021 10.408 10.036 1.00 94.12 184 GLU A O 1
ATOM 1366 N N . ARG A 1 185 ? -10.871 9.943 10.447 1.00 91.38 185 ARG A N 1
ATOM 1367 C CA . ARG A 1 185 ? -10.428 10.313 9.092 1.00 91.38 185 ARG A CA 1
ATOM 1368 C C . ARG A 1 185 ? -10.968 9.358 8.035 1.00 91.38 185 ARG A C 1
ATOM 1370 O O . ARG A 1 185 ? -11.435 9.815 6.993 1.00 91.38 185 ARG A O 1
ATOM 1377 N N . ALA A 1 186 ? -10.973 8.055 8.313 1.00 93.00 186 ALA A N 1
ATOM 1378 C CA . ALA A 1 186 ? -11.591 7.067 7.434 1.00 93.00 186 ALA A CA 1
ATOM 1379 C C . ALA A 1 186 ? -13.100 7.318 7.268 1.00 93.00 186 ALA A C 1
ATOM 1381 O O . ALA A 1 186 ? -13.628 7.221 6.158 1.00 93.00 186 ALA A O 1
ATOM 1382 N N . ARG A 1 187 ? -13.798 7.704 8.342 1.00 94.56 187 ARG A N 1
ATOM 1383 C CA . ARG A 1 187 ? -15.215 8.082 8.286 1.00 94.56 187 ARG A CA 1
ATOM 1384 C C . ARG A 1 187 ? -15.429 9.314 7.423 1.00 94.56 187 ARG A C 1
ATOM 1386 O O . ARG A 1 187 ? -16.260 9.279 6.522 1.00 94.56 187 ARG A O 1
ATOM 1393 N N . ALA A 1 188 ? -14.666 10.376 7.667 1.00 93.56 188 ALA A N 1
ATOM 1394 C CA . ALA A 1 188 ? -14.760 11.616 6.906 1.00 93.56 188 ALA A CA 1
ATOM 1395 C C . ALA A 1 188 ? -14.511 11.384 5.408 1.00 93.56 188 ALA A C 1
ATOM 1397 O O . ALA A 1 188 ? -15.254 11.895 4.576 1.00 93.56 188 ALA A O 1
ATOM 1398 N N . ALA A 1 189 ? -13.526 10.550 5.065 1.00 90.06 189 ALA A N 1
ATOM 1399 C CA . ALA A 1 189 ? -13.219 10.205 3.681 1.00 90.06 189 ALA A CA 1
ATOM 1400 C C . ALA A 1 189 ? -14.319 9.379 2.992 1.00 90.06 189 ALA A C 1
ATOM 1402 O O . ALA A 1 189 ? -14.365 9.343 1.769 1.00 90.06 189 ALA A O 1
ATOM 1403 N N . THR A 1 190 ? -15.201 8.712 3.743 1.00 93.00 190 THR A N 1
ATOM 1404 C CA . THR A 1 190 ? -16.195 7.769 3.198 1.00 93.00 190 THR A CA 1
ATOM 1405 C C . THR A 1 190 ? -17.652 8.185 3.402 1.00 93.00 190 THR A C 1
ATOM 1407 O O . THR A 1 190 ? -18.550 7.458 2.963 1.00 93.00 190 THR A O 1
ATOM 1410 N N . ALA A 1 191 ? -17.897 9.325 4.056 1.00 90.31 191 ALA A N 1
ATOM 1411 C CA . ALA A 1 191 ? -19.220 9.757 4.507 1.00 90.31 191 ALA A CA 1
ATOM 1412 C C . ALA A 1 191 ? -20.233 9.904 3.359 1.00 90.31 191 ALA A C 1
ATOM 1414 O O . ALA A 1 191 ? -21.357 9.420 3.471 1.00 90.31 191 ALA A O 1
ATOM 1415 N N . ASP A 1 192 ? -19.801 10.491 2.242 1.00 90.25 192 ASP A N 1
ATOM 1416 C CA . ASP A 1 192 ? -20.668 10.829 1.103 1.00 90.25 192 ASP A CA 1
ATOM 1417 C C . ASP A 1 192 ? -20.436 9.932 -0.123 1.00 90.25 192 ASP A C 1
ATOM 1419 O O . ASP A 1 192 ? -20.884 10.236 -1.230 1.00 90.25 192 ASP A O 1
ATOM 1423 N N . LEU A 1 193 ? -19.705 8.828 0.054 1.00 90.19 193 LEU A N 1
ATOM 1424 C CA . LEU A 1 193 ? -19.324 7.939 -1.039 1.00 90.19 193 LEU A CA 1
ATOM 1425 C C . LEU A 1 193 ? -20.219 6.702 -1.085 1.00 90.19 193 LEU A C 1
ATOM 1427 O O . LEU A 1 193 ? -20.452 6.037 -0.068 1.00 90.19 193 LEU A O 1
ATOM 1431 N N . ASP A 1 194 ? -20.668 6.358 -2.292 1.00 90.12 194 ASP A N 1
ATOM 1432 C CA . ASP A 1 194 ? -21.345 5.091 -2.562 1.00 90.12 194 ASP A CA 1
ATOM 1433 C C . ASP A 1 194 ? -20.309 3.970 -2.675 1.00 90.12 194 ASP A C 1
ATOM 1435 O O . ASP A 1 194 ? -19.800 3.642 -3.747 1.00 90.12 194 ASP A O 1
ATOM 1439 N N . ILE A 1 195 ? -19.914 3.456 -1.513 1.00 87.75 195 ILE A N 1
ATOM 1440 C CA . ILE A 1 195 ? -18.903 2.411 -1.407 1.00 87.75 195 ILE A CA 1
ATOM 1441 C C . ILE A 1 195 ? -19.594 1.051 -1.482 1.00 87.75 195 ILE A C 1
ATOM 1443 O O . ILE A 1 195 ? -20.437 0.757 -0.621 1.00 87.75 195 ILE A O 1
ATOM 1447 N N . PRO A 1 196 ? -19.226 0.200 -2.458 1.00 82.75 196 PRO A N 1
ATOM 1448 C CA . PRO A 1 196 ? -19.778 -1.138 -2.549 1.00 82.75 196 PRO A CA 1
ATOM 1449 C C . PRO A 1 196 ? -19.440 -1.925 -1.285 1.00 82.75 196 PRO A C 1
ATOM 1451 O O . PRO A 1 196 ? -18.354 -1.806 -0.713 1.00 82.75 196 PRO A O 1
ATOM 1454 N N . LYS A 1 197 ? -20.383 -2.754 -0.838 1.00 77.44 197 LYS A N 1
ATOM 1455 C CA . LYS A 1 197 ? -20.074 -3.728 0.206 1.00 77.44 197 LYS A CA 1
ATOM 1456 C C . LYS A 1 197 ? -19.096 -4.744 -0.363 1.00 77.44 197 LYS A C 1
ATOM 1458 O O . LYS A 1 197 ? -19.312 -5.269 -1.449 1.00 77.44 197 LYS A O 1
ATOM 1463 N N . LEU A 1 198 ? -18.045 -5.020 0.393 1.00 68.38 198 LEU A N 1
ATOM 1464 C CA . LEU A 1 198 ? -17.183 -6.154 0.112 1.00 68.38 198 LEU A CA 1
ATOM 1465 C C . LEU A 1 198 ? -17.942 -7.436 0.463 1.00 68.38 198 LEU A C 1
ATOM 1467 O O . LEU A 1 198 ? -18.448 -7.564 1.578 1.00 68.38 198 LEU A O 1
ATOM 1471 N N . ASP A 1 199 ? -18.004 -8.377 -0.478 1.00 64.31 199 ASP A N 1
ATOM 1472 C CA . ASP A 1 199 ? -18.580 -9.709 -0.240 1.00 64.31 199 ASP A CA 1
ATOM 1473 C C . ASP A 1 199 ? -17.707 -10.545 0.713 1.00 64.31 199 ASP A C 1
ATOM 1475 O O . ASP A 1 199 ? -18.188 -11.444 1.403 1.00 64.31 199 ASP A O 1
ATOM 1479 N N . THR A 1 200 ? -16.420 -10.212 0.785 1.00 63.94 200 THR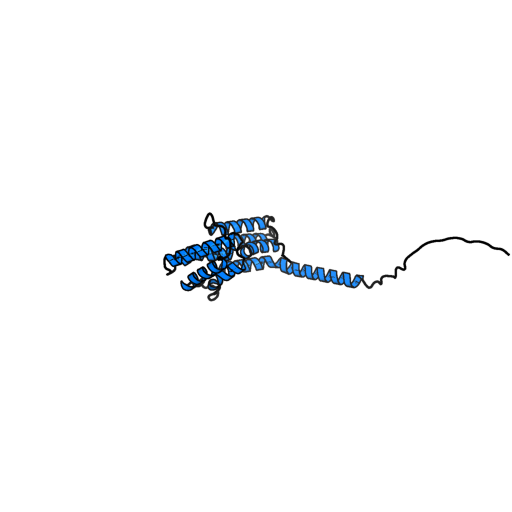 A N 1
ATOM 1480 C CA . THR A 1 200 ? -15.420 -10.790 1.684 1.00 63.94 200 THR A CA 1
ATOM 1481 C C . THR A 1 200 ? -14.414 -9.714 2.045 1.00 63.94 200 THR A C 1
ATOM 1483 O O . THR A 1 200 ? -14.017 -8.968 1.155 1.00 63.94 200 THR A O 1
ATOM 1486 N N . GLU A 1 201 ? -13.957 -9.657 3.297 1.00 63.94 201 GLU A N 1
ATOM 1487 C CA . GLU A 1 201 ? -12.806 -8.825 3.662 1.00 63.94 201 GLU A CA 1
ATOM 1488 C C . GLU A 1 201 ? -11.590 -9.292 2.843 1.00 63.94 201 GLU A C 1
ATOM 1490 O O . GLU A 1 201 ? -11.186 -10.451 2.977 1.00 63.94 201 GLU A O 1
ATOM 1495 N N . PRO A 1 202 ? -11.022 -8.454 1.952 1.00 63.41 202 PRO A N 1
ATOM 1496 C CA . PRO A 1 202 ? -9.810 -8.838 1.251 1.00 63.41 202 PRO A CA 1
ATOM 1497 C C . PRO A 1 202 ? -8.713 -9.120 2.282 1.00 63.41 202 PRO A C 1
ATOM 1499 O O . PRO A 1 202 ? -8.672 -8.505 3.346 1.00 63.41 202 PRO A O 1
ATOM 1502 N N . THR A 1 203 ? -7.813 -10.048 2.006 1.00 74.81 203 THR A N 1
ATOM 1503 C CA . THR A 1 203 ? -6.720 -10.383 2.926 1.00 74.81 203 THR A CA 1
ATOM 1504 C C . THR A 1 203 ? -5.400 -9.870 2.375 1.00 74.81 203 THR A C 1
ATOM 1506 O O . THR A 1 203 ? -5.289 -9.562 1.186 1.00 74.81 203 THR A O 1
ATOM 1509 N N . TYR A 1 204 ? -4.376 -9.845 3.224 1.00 81.12 204 TYR A N 1
ATOM 1510 C CA . TYR A 1 204 ? -2.988 -9.665 2.805 1.00 81.12 204 TYR A CA 1
ATOM 1511 C C . TYR A 1 204 ? -2.632 -10.496 1.550 1.00 81.12 204 TYR A C 1
ATOM 1513 O O . TYR A 1 204 ? -2.048 -9.974 0.602 1.00 81.12 204 TYR A O 1
ATOM 1521 N N . GLU A 1 205 ? -3.049 -11.766 1.506 1.00 83.81 205 GLU A N 1
ATOM 1522 C CA . GLU A 1 205 ? -2.784 -12.665 0.375 1.00 83.81 205 GLU A CA 1
ATOM 1523 C C . GLU A 1 205 ? -3.428 -12.185 -0.930 1.00 83.81 205 GLU A C 1
ATOM 1525 O O . GLU A 1 205 ? -2.850 -12.348 -2.001 1.00 83.81 205 GLU A O 1
ATOM 1530 N N . VAL A 1 206 ? -4.597 -11.540 -0.862 1.00 83.06 206 VAL A N 1
ATOM 1531 C CA . VAL A 1 206 ? -5.248 -10.957 -2.045 1.00 83.06 206 VAL A CA 1
ATOM 1532 C C . VAL A 1 206 ? -4.429 -9.788 -2.594 1.00 83.06 206 VAL A C 1
ATOM 1534 O O . VAL A 1 206 ? -4.261 -9.678 -3.809 1.00 83.06 206 VAL A O 1
ATOM 1537 N N . LEU A 1 207 ? -3.886 -8.931 -1.721 1.00 82.44 207 LEU A N 1
ATOM 1538 C CA . LEU A 1 207 ? -3.031 -7.811 -2.131 1.00 82.44 207 LEU A CA 1
ATOM 1539 C C . LEU A 1 207 ? -1.704 -8.297 -2.718 1.00 82.44 207 LEU A C 1
ATOM 1541 O O . LEU A 1 207 ? -1.274 -7.803 -3.762 1.00 82.44 207 LEU A O 1
ATOM 1545 N N . LEU A 1 208 ? -1.082 -9.292 -2.080 1.00 87.00 208 LEU A N 1
ATOM 1546 C CA . LEU A 1 208 ? 0.139 -9.913 -2.579 1.00 87.00 208 LEU A CA 1
ATOM 1547 C C . LEU A 1 208 ? -0.090 -10.574 -3.940 1.00 87.00 208 LEU A C 1
ATOM 1549 O O . LEU A 1 208 ? 0.707 -10.378 -4.855 1.00 87.00 208 LEU A O 1
ATOM 1553 N N . GLN A 1 209 ? -1.188 -11.317 -4.101 1.00 89.00 209 GLN A N 1
ATOM 1554 C CA . GLN A 1 209 ? -1.511 -11.952 -5.374 1.00 89.00 209 GLN A CA 1
ATOM 1555 C C . GLN A 1 209 ? -1.764 -10.917 -6.474 1.00 89.00 209 GLN A C 1
ATOM 1557 O O . GLN A 1 209 ? -1.234 -11.062 -7.569 1.00 89.00 209 GLN A O 1
ATOM 1562 N N . ARG A 1 210 ? -2.480 -9.824 -6.178 1.00 86.25 210 ARG A N 1
ATOM 1563 C CA . ARG A 1 210 ? -2.678 -8.726 -7.137 1.00 86.25 210 ARG A CA 1
ATOM 1564 C C . ARG A 1 210 ? -1.344 -8.121 -7.589 1.00 86.25 210 ARG A C 1
ATOM 1566 O O . ARG A 1 210 ? -1.186 -7.804 -8.765 1.00 86.25 210 ARG A O 1
ATOM 1573 N N . TYR A 1 211 ? -0.385 -7.966 -6.674 1.00 88.44 211 TYR A N 1
ATOM 1574 C CA . TYR A 1 211 ? 0.946 -7.475 -7.028 1.00 88.44 211 TYR A CA 1
ATOM 1575 C C . TYR A 1 211 ? 1.732 -8.476 -7.877 1.00 88.44 211 TYR A C 1
ATOM 1577 O O . TYR A 1 211 ? 2.326 -8.082 -8.876 1.00 88.44 211 TYR A O 1
ATOM 1585 N N . ARG A 1 212 ? 1.688 -9.767 -7.529 1.00 92.25 212 ARG A N 1
ATOM 1586 C CA . ARG A 1 212 ? 2.285 -10.845 -8.333 1.00 92.25 212 ARG A CA 1
ATOM 1587 C C . ARG A 1 212 ? 1.756 -10.850 -9.756 1.00 92.25 212 ARG A C 1
ATOM 1589 O O . ARG A 1 212 ? 2.548 -10.840 -10.688 1.00 92.25 212 ARG A O 1
ATOM 1596 N N . ASP A 1 213 ? 0.437 -10.789 -9.913 1.00 90.44 213 ASP A N 1
ATOM 1597 C CA . ASP A 1 213 ? -0.210 -10.768 -11.224 1.00 90.44 213 ASP A CA 1
ATOM 1598 C C . ASP A 1 213 ? 0.244 -9.549 -12.048 1.00 90.44 213 ASP A C 1
ATOM 1600 O O . ASP A 1 213 ? 0.461 -9.653 -13.257 1.00 90.44 213 ASP A O 1
ATOM 1604 N N . HIS A 1 214 ? 0.440 -8.395 -11.396 1.00 88.25 214 HIS A N 1
ATOM 1605 C CA . HIS A 1 214 ? 0.982 -7.195 -12.038 1.00 88.25 214 HIS A CA 1
ATOM 1606 C C . HIS A 1 214 ? 2.442 -7.372 -12.467 1.00 88.25 214 HIS A C 1
ATOM 1608 O O . HIS A 1 214 ? 2.779 -7.081 -13.614 1.00 88.25 214 HIS A O 1
ATOM 1614 N N . VAL A 1 215 ? 3.303 -7.882 -11.581 1.00 90.56 215 VAL A N 1
ATOM 1615 C CA . VAL A 1 215 ? 4.713 -8.173 -11.889 1.00 90.56 215 VAL A CA 1
ATOM 1616 C C . VAL A 1 215 ? 4.815 -9.179 -13.034 1.00 90.56 215 VAL A C 1
ATOM 1618 O O . VAL A 1 215 ? 5.557 -8.948 -13.985 1.00 90.56 215 VAL A O 1
ATOM 1621 N N . ASP A 1 216 ? 4.015 -10.243 -13.014 1.00 93.44 216 ASP A N 1
ATOM 1622 C CA . ASP A 1 216 ? 3.961 -11.240 -14.083 1.00 93.44 216 ASP A CA 1
ATOM 1623 C C . ASP A 1 216 ? 3.507 -10.622 -15.414 1.00 93.44 216 ASP A C 1
ATOM 1625 O O . ASP A 1 216 ? 4.071 -10.926 -16.467 1.00 93.44 216 ASP A O 1
ATOM 1629 N N . ALA A 1 217 ? 2.519 -9.721 -15.395 1.00 90.12 217 ALA A N 1
ATOM 1630 C CA . ALA A 1 217 ? 2.079 -9.009 -16.591 1.00 90.12 217 ALA A CA 1
ATOM 1631 C C . ALA A 1 217 ? 3.170 -8.083 -17.150 1.00 90.12 217 ALA A C 1
ATOM 1633 O O . ALA A 1 217 ? 3.340 -8.016 -18.370 1.00 90.12 217 ALA A O 1
ATOM 1634 N N . VAL A 1 218 ? 3.913 -7.393 -16.281 1.00 87.69 218 VAL A N 1
ATOM 1635 C CA . VAL A 1 218 ? 5.048 -6.537 -16.657 1.00 87.69 218 VAL A CA 1
ATOM 1636 C C . VAL A 1 218 ? 6.158 -7.371 -17.289 1.00 87.69 218 VAL A C 1
ATOM 1638 O O . VAL A 1 218 ? 6.556 -7.090 -18.415 1.00 87.69 218 VAL A O 1
ATOM 1641 N N . LEU A 1 219 ? 6.590 -8.441 -16.620 1.00 90.31 219 LEU A N 1
ATOM 1642 C CA . LEU A 1 219 ? 7.654 -9.324 -17.106 1.00 90.31 219 LEU A CA 1
ATOM 1643 C C . LEU A 1 219 ? 7.262 -10.074 -18.387 1.00 90.31 219 LEU A C 1
ATOM 1645 O O . LEU A 1 219 ? 8.111 -10.390 -19.213 1.00 90.31 219 LEU A O 1
ATOM 1649 N N . ALA A 1 220 ? 5.970 -10.326 -18.602 1.00 90.94 220 ALA A N 1
ATOM 1650 C CA . ALA A 1 220 ? 5.469 -10.889 -19.852 1.00 90.94 220 ALA A CA 1
ATOM 1651 C C . ALA A 1 220 ? 5.333 -9.857 -20.993 1.00 90.94 220 ALA A C 1
ATOM 1653 O O . ALA A 1 220 ? 4.893 -10.233 -22.084 1.00 90.94 220 ALA A O 1
ATOM 1654 N N . GLY A 1 221 ? 5.621 -8.571 -20.752 1.00 83.94 221 GLY A N 1
ATOM 1655 C CA . GLY A 1 221 ? 5.408 -7.477 -21.708 1.00 83.94 221 GLY A CA 1
ATOM 1656 C C . GLY A 1 221 ? 3.930 -7.206 -22.023 1.00 83.94 221 GLY A C 1
ATOM 1657 O O . GLY A 1 221 ? 3.602 -6.692 -23.092 1.00 83.94 221 GLY A O 1
ATOM 1658 N N . LYS A 1 222 ? 3.019 -7.609 -21.129 1.00 75.94 222 LYS A N 1
ATOM 1659 C CA . LYS A 1 222 ? 1.556 -7.540 -21.297 1.00 75.94 222 LYS A CA 1
ATOM 1660 C C . LYS A 1 222 ? 0.890 -6.457 -20.452 1.00 75.94 222 LYS A C 1
ATOM 1662 O O . LYS A 1 222 ? -0.287 -6.175 -20.674 1.00 75.94 222 LYS A O 1
ATOM 1667 N N . ALA A 1 223 ? 1.594 -5.876 -19.484 1.00 68.00 223 ALA A N 1
ATOM 1668 C CA . ALA A 1 223 ? 1.046 -4.800 -18.671 1.00 68.00 223 ALA A CA 1
ATOM 1669 C C . ALA A 1 223 ? 0.767 -3.559 -19.541 1.00 68.00 223 ALA A C 1
ATOM 1671 O O . ALA A 1 223 ? 1.593 -3.212 -20.394 1.00 68.00 223 ALA A O 1
ATOM 1672 N N . PRO A 1 224 ? -0.375 -2.870 -19.349 1.00 59.59 224 PRO A N 1
ATOM 1673 C CA . PRO A 1 224 ? -0.599 -1.588 -19.997 1.00 59.59 224 PRO A CA 1
ATOM 1674 C C . PRO A 1 224 ? 0.519 -0.641 -19.559 1.00 59.59 224 PRO A C 1
ATOM 1676 O O . PRO A 1 224 ? 0.677 -0.366 -18.370 1.00 59.59 224 PRO A O 1
ATOM 1679 N N . ARG A 1 225 ? 1.329 -0.163 -20.512 1.00 60.84 225 ARG A N 1
ATOM 1680 C CA . ARG A 1 225 ? 2.307 0.888 -20.216 1.00 60.84 225 ARG A CA 1
ATOM 1681 C C . ARG A 1 225 ? 1.540 2.082 -19.674 1.00 60.84 225 ARG A C 1
ATOM 1683 O O . ARG A 1 225 ? 0.544 2.475 -20.277 1.00 60.84 225 ARG A O 1
ATOM 1690 N N . ILE A 1 226 ? 2.016 2.648 -18.569 1.00 55.66 226 ILE A N 1
ATOM 1691 C CA . ILE A 1 226 ? 1.429 3.845 -17.972 1.00 55.66 226 ILE A CA 1
ATOM 1692 C C . ILE A 1 226 ? 1.507 4.961 -19.023 1.00 55.66 226 ILE A C 1
ATOM 1694 O O . ILE A 1 226 ? 2.559 5.570 -19.249 1.00 55.66 226 ILE A O 1
ATOM 1698 N N . GLU A 1 227 ? 0.404 5.194 -19.735 1.00 42.59 227 GLU A N 1
ATOM 1699 C CA . GLU A 1 227 ? 0.271 6.336 -20.626 1.00 42.59 227 GLU A CA 1
ATOM 1700 C C . GLU A 1 227 ? 0.224 7.566 -19.730 1.00 42.59 227 GLU A C 1
ATOM 1702 O O . GLU A 1 227 ? -0.776 7.831 -19.067 1.00 42.59 227 GLU A O 1
ATOM 1707 N N . ARG A 1 228 ? 1.342 8.299 -19.662 1.00 41.22 228 ARG A N 1
ATOM 1708 C CA . ARG A 1 228 ? 1.422 9.555 -18.912 1.00 41.22 228 ARG A CA 1
ATOM 1709 C C . ARG A 1 228 ? 0.299 10.470 -19.394 1.00 41.22 228 ARG A C 1
ATOM 1711 O O . ARG A 1 228 ? 0.381 11.014 -20.499 1.00 41.22 228 ARG A O 1
ATOM 1718 N N . SER A 1 229 ? -0.730 10.639 -18.570 1.00 33.66 229 SER A N 1
ATOM 1719 C CA . SER A 1 229 ? -1.741 11.673 -18.750 1.00 33.66 229 SER A CA 1
ATOM 1720 C C . SER A 1 229 ? -1.013 13.017 -18.809 1.00 33.66 229 SER A C 1
ATOM 1722 O O . SER A 1 229 ? -0.366 13.410 -17.836 1.00 33.66 229 SER A O 1
ATOM 1724 N N . ARG A 1 230 ? -1.022 13.630 -19.998 1.00 33.00 230 ARG A N 1
ATOM 1725 C CA . ARG A 1 230 ? -0.402 14.930 -20.287 1.00 33.00 230 ARG A CA 1
ATOM 1726 C C . ARG A 1 230 ? -1.092 16.066 -19.550 1.00 33.00 230 ARG A C 1
ATOM 1728 O O . ARG A 1 230 ? -2.333 16.001 -19.422 1.00 33.00 230 ARG A O 1
#

Organism: NCBI:txid2528018